Protein AF-A0A1B9SCM8-F1 (afdb_monomer)

Mean predicted aligned error: 9.65 Å

Secondary structure (DSSP, 8-state):
-BTTTEEPPEEEEE--EEEEETTTEEEEES-EEEEEE--EE-SS---THHHH-PPPPP--------SSHHHHHHHHHHHHHHHHHHHHHHHHHHHHHHHHHHHHHHHHHHHHHHHHTTSBPPPEEEEEEEEEEE-TTSS-EEEEEEEEEEEE---B-TTS-GGGS---GGGGTTS----------

Nearest PDB structures (foldseek):
  7muy-assembly1_JC  TM=7.398E-01  e=5.906E-12  Legionella pneumophila
  7muv-assembly1_BC  TM=7.414E-01  e=1.484E-11  Legionella pneumophila
  7muc-assembly1_AC  TM=7.687E-01  e=3.506E-11  Legionella pneumophila
  6x65-assembly1_BC  TM=7.921E-01  e=1.274E-10  Legionella pneumophila
  7spi-assembly1_B1  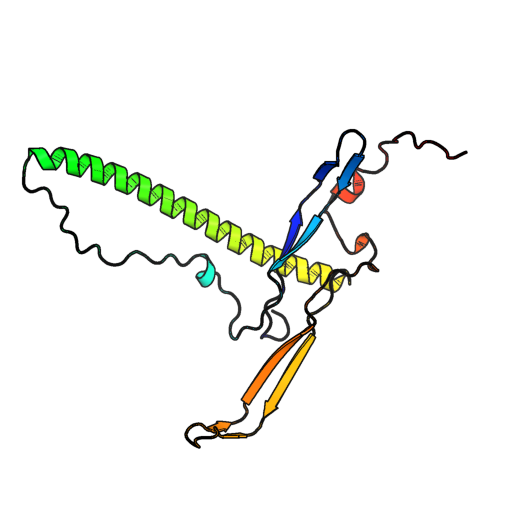TM=6.956E-01  e=4.952E+00  Salmonella enterica subsp. enterica serovar Typhi

Sequence (185 aa):
MINNHIVPPVVILTNSRVEKNGPQILELTLGRFQIITPAKVTAQAPSWRSYLFMQSDPDSGVDLRPHSKEDGSAWQSGYSEGQKVGIAEARSYFEEAERRMRRDYEGMARYHDLASRGAVSMPVASQKSKALQISKDGRVALRGSQTIKIVVSPTFNGKAGASAFPVGSADVTMRNVPVPIAKGQ

Solvent-accessible surface area (backbone atoms only — not comparable to full-atom values): 11357 Å² total; per-residue (Å²): 115,46,93,84,35,28,43,62,31,23,32,46,77,42,66,68,46,79,46,74,62,69,97,86,40,75,48,79,42,69,54,49,77,42,77,81,37,76,63,43,81,42,93,65,79,91,51,72,60,83,46,68,63,75,82,76,81,75,84,74,88,66,88,78,72,63,90,48,77,76,44,39,58,56,46,54,52,50,50,57,48,50,50,54,51,51,53,53,51,56,48,53,53,49,55,52,28,50,53,51,47,51,52,44,54,54,7,32,52,47,36,54,55,26,38,75,52,52,23,27,50,76,66,42,66,49,74,50,76,38,71,66,47,67,44,97,86,67,84,45,76,42,69,62,42,74,47,78,43,81,75,40,79,60,48,77,38,87,84,42,59,71,84,30,62,79,67,60,86,63,82,66,73,77,71,77,79,85,68,89,74,82,77,82,130

Foldseek 3Di:
DPPQFKQAFFKDKDAWDWDDDPDPDIDTDGIDIDRPGWMDTHPDDDDLCVLQPDDDDPDPPDPPDDPDPVVVVVSVVCVVVVVVVVVVVNVVSNVVSVVVVVSRVVRSVVRVLLVVQVQKPDFDKDKDWDQWDADPVRPDIDGGDMDIDGPDIMDTDPPRDCVSPDSPPSVPPPPDPDDPDPDDD

pLDDT: mean 84.99, std 13.57, range [41.69, 97.31]

Structure (mmCIF, N/CA/C/O backbone):
data_AF-A0A1B9SCM8-F1
#
_entry.id   AF-A0A1B9SCM8-F1
#
loop_
_atom_site.group_PDB
_atom_site.id
_atom_site.type_symbol
_atom_site.label_atom_id
_atom_site.label_alt_id
_atom_site.label_comp_id
_atom_site.label_asym_id
_atom_site.label_entity_id
_atom_site.label_seq_id
_atom_site.pdbx_PDB_ins_code
_atom_site.Cartn_x
_atom_site.Cartn_y
_atom_site.Cartn_z
_atom_site.occupancy
_atom_site.B_iso_or_equiv
_atom_site.auth_seq_id
_atom_site.auth_comp_id
_atom_site.auth_asym_id
_atom_site.auth_atom_id
_atom_site.pdbx_PDB_model_num
ATOM 1 N N . MET A 1 1 ? -9.404 -7.942 2.431 1.00 84.00 1 MET A N 1
ATOM 2 C CA . MET A 1 1 ? -10.449 -6.887 2.466 1.00 84.00 1 MET A CA 1
ATOM 3 C C . MET A 1 1 ? -11.117 -6.920 3.828 1.00 84.00 1 MET A C 1
ATOM 5 O O . MET A 1 1 ? -11.259 -8.000 4.381 1.00 84.00 1 MET A O 1
ATOM 9 N N . ILE A 1 2 ? -11.521 -5.768 4.357 1.00 81.88 2 ILE A N 1
ATOM 10 C CA . ILE A 1 2 ? -12.263 -5.634 5.618 1.00 81.88 2 ILE A CA 1
ATOM 11 C C . ILE A 1 2 ? -13.682 -5.176 5.260 1.00 81.88 2 ILE A C 1
ATOM 13 O O . ILE A 1 2 ? -13.846 -4.216 4.503 1.00 81.88 2 ILE A O 1
ATOM 17 N N . ASN A 1 3 ? -14.704 -5.887 5.744 1.00 81.56 3 ASN A N 1
ATOM 18 C CA . ASN A 1 3 ? -16.127 -5.604 5.487 1.00 81.56 3 ASN A CA 1
ATOM 19 C C . ASN A 1 3 ? -16.469 -5.390 3.994 1.00 81.56 3 ASN A C 1
ATOM 21 O O . ASN A 1 3 ? -17.272 -4.521 3.656 1.00 81.56 3 ASN A O 1
ATOM 25 N N . ASN A 1 4 ? -15.803 -6.127 3.095 1.00 85.50 4 ASN A N 1
ATOM 26 C CA . ASN A 1 4 ? -15.902 -6.071 1.624 1.00 85.50 4 ASN A CA 1
ATOM 27 C C . ASN A 1 4 ? -15.633 -4.716 0.936 1.00 85.50 4 ASN A C 1
ATOM 29 O O . ASN A 1 4 ? -15.524 -4.690 -0.284 1.00 85.50 4 ASN A O 1
ATOM 33 N N . HIS A 1 5 ? -15.444 -3.623 1.677 1.00 89.12 5 HIS A N 1
ATOM 34 C CA . HIS A 1 5 ? -15.339 -2.266 1.119 1.00 89.12 5 HIS A CA 1
ATOM 35 C C . HIS A 1 5 ? -14.107 -1.499 1.603 1.00 89.12 5 HIS A C 1
ATOM 37 O O . HIS A 1 5 ? -13.890 -0.361 1.196 1.00 89.12 5 HIS A O 1
ATOM 43 N N . ILE A 1 6 ? -13.297 -2.085 2.486 1.00 92.88 6 ILE A N 1
ATOM 44 C CA . ILE A 1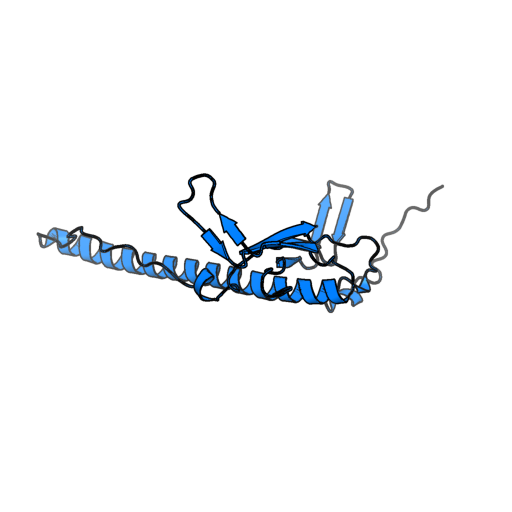 6 ? -12.097 -1.442 3.022 1.00 92.88 6 ILE A CA 1
ATOM 45 C C . ILE A 1 6 ? -10.878 -2.266 2.627 1.00 92.88 6 ILE A C 1
ATOM 47 O O . ILE A 1 6 ? -10.755 -3.448 2.966 1.00 92.88 6 ILE A O 1
ATOM 51 N N . VAL A 1 7 ? -9.958 -1.626 1.913 1.00 94.62 7 VAL A N 1
ATOM 52 C CA . VAL A 1 7 ? -8.619 -2.165 1.686 1.00 94.62 7 VAL A CA 1
ATOM 53 C C . VAL A 1 7 ? -7.834 -2.017 2.990 1.00 94.62 7 VAL A C 1
ATOM 55 O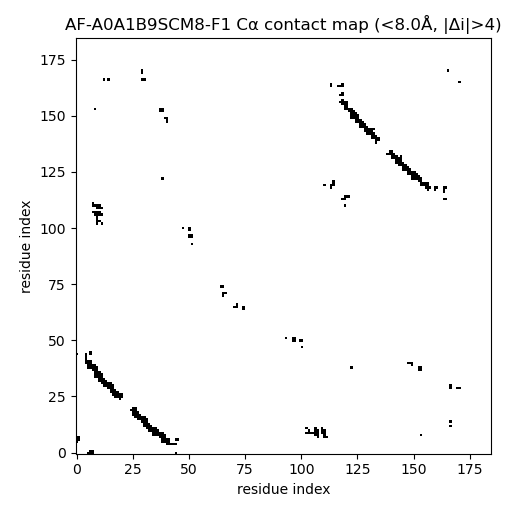 O . VAL A 1 7 ? -7.784 -0.903 3.527 1.00 94.62 7 VAL A O 1
ATOM 58 N N . PRO A 1 8 ? -7.246 -3.106 3.516 1.00 95.19 8 PRO A N 1
ATOM 59 C CA . PRO A 1 8 ? -6.387 -3.037 4.689 1.00 95.19 8 PRO A CA 1
ATOM 60 C C . PRO A 1 8 ? -5.205 -2.085 4.462 1.00 95.19 8 PRO A C 1
ATOM 62 O O . PRO A 1 8 ? -4.783 -1.890 3.320 1.00 95.19 8 PRO A O 1
ATOM 65 N N . PRO A 1 9 ? -4.648 -1.496 5.528 1.00 96.50 9 PRO A N 1
ATOM 66 C CA . PRO A 1 9 ? -3.409 -0.752 5.403 1.00 96.50 9 PRO A CA 1
ATOM 67 C C . PRO A 1 9 ? -2.256 -1.696 5.032 1.00 96.50 9 PRO A C 1
ATOM 69 O O . PRO A 1 9 ? -2.277 -2.892 5.327 1.00 96.50 9 PRO A O 1
ATOM 72 N N . VAL A 1 10 ? -1.222 -1.134 4.415 1.00 97.31 10 VAL A N 1
ATOM 73 C CA . VAL A 1 10 ? 0.003 -1.863 4.074 1.00 97.31 10 VAL A CA 1
ATOM 74 C C . VAL A 1 10 ? 1.020 -1.637 5.185 1.00 97.31 10 VAL A C 1
ATOM 76 O O . VAL A 1 10 ? 1.490 -0.511 5.376 1.00 97.31 10 VAL A O 1
ATOM 79 N N . VAL A 1 11 ? 1.369 -2.705 5.907 1.00 96.75 11 VAL A N 1
ATOM 80 C CA . VAL A 1 11 ? 2.406 -2.682 6.947 1.00 96.75 11 VAL A CA 1
ATOM 81 C C . VAL A 1 11 ? 3.680 -3.329 6.425 1.00 96.75 11 VAL A C 1
ATOM 83 O O . VAL A 1 11 ? 3.669 -4.501 6.060 1.00 96.75 11 VAL A O 1
ATOM 86 N N . ILE A 1 12 ? 4.803 -2.617 6.448 1.00 94.88 12 ILE A N 1
ATOM 87 C CA . ILE A 1 12 ? 6.121 -3.197 6.162 1.00 94.88 12 ILE A CA 1
ATOM 88 C C . ILE A 1 12 ? 6.873 -3.501 7.454 1.00 94.88 12 ILE A C 1
ATOM 90 O O . ILE A 1 12 ? 6.716 -2.796 8.449 1.00 94.88 12 ILE A O 1
ATOM 94 N N . LEU A 1 13 ? 7.703 -4.540 7.408 1.00 92.25 13 LEU A N 1
ATOM 95 C CA . LEU A 1 13 ? 8.734 -4.814 8.399 1.00 92.25 13 LEU A CA 1
ATOM 96 C C . LEU A 1 13 ? 10.083 -4.503 7.753 1.00 92.25 13 LEU A C 1
ATOM 98 O O . LEU A 1 13 ? 10.399 -5.022 6.686 1.00 92.25 13 LEU A O 1
AT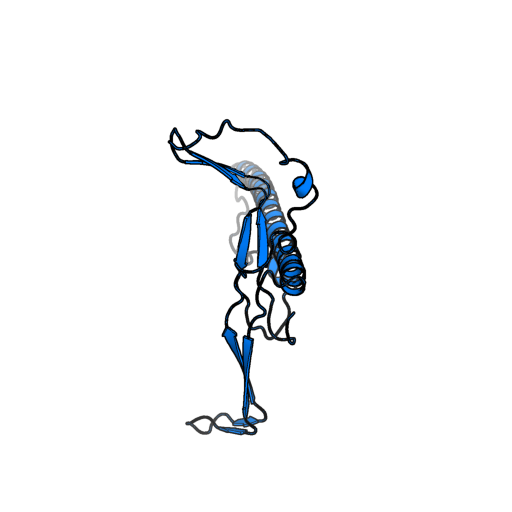OM 102 N N . THR A 1 14 ? 10.864 -3.644 8.392 1.00 88.44 14 THR A N 1
ATOM 103 C CA . THR A 1 14 ? 12.292 -3.509 8.105 1.00 88.44 14 THR A CA 1
ATOM 104 C C . THR A 1 14 ? 13.042 -4.316 9.153 1.00 88.44 14 THR A C 1
ATOM 106 O O . THR A 1 14 ? 12.815 -4.091 10.337 1.00 88.44 14 THR A O 1
ATOM 109 N N . ASN A 1 15 ? 13.893 -5.247 8.721 1.00 80.06 15 ASN A N 1
ATOM 110 C CA . ASN A 1 15 ? 14.682 -6.112 9.603 1.00 80.06 15 ASN A CA 1
ATOM 111 C C . ASN A 1 15 ? 15.694 -5.309 10.439 1.00 80.06 15 ASN A C 1
ATOM 113 O O . ASN A 1 15 ? 15.720 -4.076 10.391 1.00 80.06 15 ASN A O 1
ATOM 117 N N . SER A 1 16 ? 16.533 -6.028 11.186 1.00 74.75 16 SER A N 1
ATOM 118 C CA . SER A 1 16 ? 17.496 -5.464 12.124 1.00 74.75 16 SER A CA 1
ATOM 119 C C . SER A 1 16 ? 18.248 -4.258 11.559 1.00 74.75 16 SER A C 1
ATOM 121 O O . SER A 1 16 ? 18.852 -4.338 10.485 1.00 74.75 16 SER A O 1
ATOM 123 N N . ARG A 1 17 ? 18.226 -3.150 12.299 1.00 66.94 17 ARG A N 1
ATOM 124 C CA . ARG A 1 17 ? 18.934 -1.911 11.978 1.00 66.94 17 ARG A CA 1
ATOM 125 C C . ARG A 1 17 ? 19.848 -1.507 13.122 1.00 66.94 17 ARG A C 1
ATOM 127 O O . ARG A 1 17 ? 19.500 -1.657 14.290 1.00 66.94 17 ARG A O 1
ATOM 134 N N . VAL A 1 18 ? 20.994 -0.958 12.738 1.00 73.50 18 VAL A N 1
ATOM 135 C CA . VAL A 1 18 ? 21.945 -0.294 13.623 1.00 73.50 18 VAL A CA 1
ATOM 136 C C . VAL A 1 18 ? 22.008 1.159 13.186 1.00 73.50 18 VAL A C 1
ATOM 138 O O . VAL A 1 18 ? 22.333 1.435 12.031 1.00 73.50 18 VAL A O 1
ATOM 141 N N . GLU A 1 19 ? 21.672 2.074 14.083 1.00 73.19 19 GLU A N 1
ATOM 142 C CA . GLU A 1 19 ? 21.691 3.509 13.820 1.00 73.19 19 GLU A CA 1
ATOM 143 C C . GLU A 1 19 ? 22.621 4.197 14.818 1.00 73.19 19 GLU A C 1
ATOM 145 O O . GLU A 1 19 ? 22.521 3.998 16.028 1.00 73.19 19 GLU A O 1
ATOM 150 N N . LYS A 1 20 ? 23.592 4.959 14.307 1.00 70.44 20 LYS A N 1
ATOM 151 C CA . LYS A 1 20 ? 24.554 5.692 15.134 1.00 70.44 20 LYS A CA 1
ATOM 152 C C . LYS A 1 20 ? 24.077 7.132 15.288 1.00 70.44 20 LYS A C 1
ATOM 154 O O . LYS A 1 20 ? 24.191 7.921 14.353 1.00 70.44 20 LYS A O 1
ATOM 159 N N . ASN A 1 21 ? 23.610 7.473 16.483 1.00 73.12 21 ASN A N 1
ATOM 160 C CA . ASN A 1 21 ? 23.118 8.802 16.827 1.00 73.12 21 ASN A CA 1
ATOM 161 C C . ASN A 1 21 ? 24.220 9.593 17.545 1.00 73.12 21 ASN A C 1
ATOM 163 O O . ASN A 1 21 ? 24.311 9.665 18.768 1.00 73.12 21 ASN A O 1
ATOM 167 N N . GLY A 1 22 ? 25.116 10.179 16.749 1.00 76.75 22 GLY A N 1
ATOM 168 C CA . GLY A 1 22 ? 26.276 10.907 17.260 1.00 76.75 22 GLY A CA 1
ATOM 169 C C . GLY A 1 22 ? 27.394 9.988 17.782 1.00 76.75 22 GLY A C 1
ATOM 170 O O . GLY A 1 22 ? 27.432 8.795 17.476 1.00 76.75 22 GLY A O 1
ATOM 171 N N . PRO A 1 23 ? 28.374 10.527 18.526 1.00 75.88 23 PRO A N 1
ATOM 172 C CA . PRO A 1 23 ? 29.548 9.760 18.942 1.00 75.88 23 PRO A CA 1
ATOM 173 C C . PRO A 1 23 ? 29.278 8.769 20.085 1.00 75.88 23 PRO A C 1
ATOM 175 O O . PRO A 1 23 ? 30.081 7.861 20.273 1.00 75.88 23 PRO A O 1
ATOM 178 N N . GLN A 1 24 ? 28.182 8.934 20.834 1.00 81.31 24 GLN A N 1
ATOM 179 C CA . GLN A 1 24 ? 27.944 8.239 22.109 1.00 81.31 24 GLN A CA 1
ATOM 180 C C . GLN A 1 24 ? 26.701 7.335 22.125 1.00 81.31 24 GLN A C 1
ATOM 182 O O . GLN A 1 24 ? 26.534 6.583 23.080 1.00 81.31 24 GLN A O 1
ATOM 187 N N . ILE A 1 25 ? 25.836 7.382 21.103 1.00 72.44 25 ILE A N 1
ATOM 188 C CA . ILE A 1 25 ? 24.575 6.626 21.088 1.00 72.44 25 ILE A CA 1
ATOM 189 C C . ILE A 1 25 ? 24.549 5.689 19.881 1.00 72.44 25 ILE A C 1
ATOM 191 O O . ILE A 1 25 ? 24.762 6.103 18.739 1.00 72.44 25 ILE A O 1
ATOM 195 N N . LEU A 1 26 ? 24.275 4.413 20.151 1.00 78.25 26 LEU A N 1
ATOM 196 C CA . LEU A 1 26 ? 24.059 3.377 19.151 1.00 78.25 26 LEU A CA 1
ATOM 197 C C . LEU A 1 26 ? 22.702 2.723 19.416 1.00 78.25 26 LEU A C 1
ATOM 199 O O . LEU A 1 26 ? 22.502 2.105 20.460 1.00 78.25 26 LEU A O 1
ATOM 203 N N . GLU A 1 27 ? 21.776 2.857 18.475 1.00 77.88 27 GLU A N 1
ATOM 204 C CA . GLU A 1 27 ? 20.443 2.271 18.549 1.00 77.88 27 GLU A CA 1
ATOM 205 C C . GLU A 1 27 ? 20.396 0.977 17.740 1.00 77.88 27 GLU A C 1
ATOM 207 O O . GLU A 1 27 ? 20.645 0.951 16.533 1.00 77.88 27 GLU A O 1
ATOM 212 N N . LEU A 1 28 ? 20.075 -0.118 18.428 1.00 78.81 28 LEU A N 1
ATOM 213 C CA . LEU A 1 28 ? 19.945 -1.451 17.852 1.00 78.81 28 LEU A CA 1
ATOM 214 C C . LEU A 1 28 ? 18.467 -1.831 17.855 1.00 78.81 28 LEU A C 1
ATOM 216 O O . LEU A 1 28 ? 17.878 -2.068 18.906 1.00 78.81 28 LEU A O 1
ATOM 220 N N . THR A 1 29 ? 17.861 -1.892 16.675 1.00 78.19 29 THR A N 1
ATOM 221 C CA . THR A 1 29 ? 16.453 -2.270 16.511 1.00 78.19 29 THR A CA 1
ATOM 222 C C . THR A 1 29 ? 16.377 -3.629 15.837 1.00 78.19 29 THR A C 1
ATOM 224 O O . THR A 1 29 ? 16.971 -3.806 14.779 1.00 78.19 29 THR A O 1
ATOM 227 N N . LEU A 1 30 ? 15.629 -4.582 16.401 1.00 81.56 30 LEU A N 1
ATOM 228 C CA . LEU A 1 30 ? 15.441 -5.912 15.796 1.00 81.56 30 LEU A CA 1
ATOM 229 C C . LEU A 1 30 ? 14.496 -5.888 14.591 1.00 81.56 30 LEU A C 1
ATOM 231 O O . LEU A 1 30 ? 14.689 -6.631 13.632 1.00 81.56 30 LEU A O 1
ATOM 235 N N . GLY A 1 31 ? 13.506 -4.999 14.614 1.00 85.19 31 GLY A N 1
ATOM 236 C CA . GLY A 1 31 ? 12.611 -4.782 13.491 1.00 85.19 31 GLY A CA 1
ATOM 237 C C . GLY A 1 31 ? 11.801 -3.501 13.637 1.00 85.19 31 GLY A C 1
ATOM 238 O O . GLY A 1 31 ? 11.367 -3.146 14.731 1.00 85.19 31 GLY A O 1
ATOM 239 N N . ARG A 1 32 ? 11.596 -2.798 12.521 1.00 90.00 32 ARG A N 1
ATOM 240 C CA . ARG A 1 32 ? 10.774 -1.588 12.443 1.00 90.00 32 ARG A CA 1
ATOM 241 C C . ARG A 1 32 ? 9.520 -1.869 11.631 1.00 90.00 32 ARG A C 1
ATOM 243 O O . ARG A 1 32 ? 9.598 -2.067 10.417 1.00 90.00 32 ARG A O 1
ATOM 250 N N . PHE 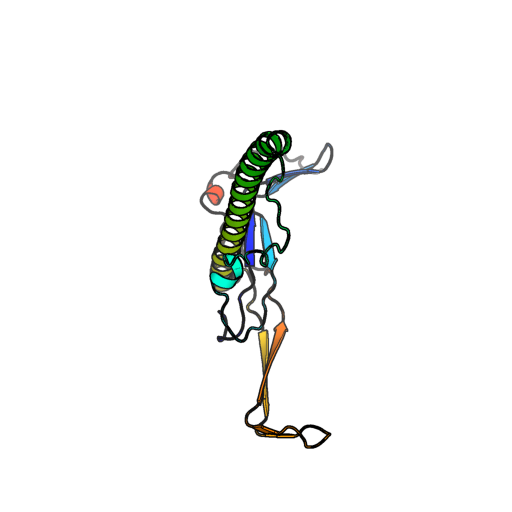A 1 33 ? 8.372 -1.843 12.299 1.00 93.69 33 PHE A N 1
ATOM 251 C CA . PHE A 1 33 ? 7.070 -1.909 11.648 1.00 93.69 33 PHE A CA 1
ATOM 252 C C . PHE A 1 33 ? 6.613 -0.512 11.239 1.00 93.69 33 PHE A C 1
ATOM 254 O O . PHE A 1 33 ? 6.729 0.440 12.008 1.00 93.69 33 PHE A O 1
ATOM 261 N N . GLN A 1 34 ? 6.078 -0.383 10.029 1.00 95.69 34 GLN A N 1
ATOM 262 C CA . GLN A 1 34 ? 5.578 0.893 9.529 1.00 95.69 34 GLN A CA 1
ATOM 263 C C . GLN A 1 34 ? 4.333 0.688 8.672 1.00 95.69 34 GLN A C 1
ATOM 265 O O . GLN A 1 34 ? 4.344 -0.116 7.742 1.00 95.69 34 GLN A O 1
ATOM 270 N N . ILE A 1 35 ? 3.278 1.458 8.948 1.00 96.62 35 ILE A N 1
ATOM 271 C CA . ILE A 1 35 ? 2.138 1.601 8.038 1.00 96.62 35 ILE A CA 1
ATOM 272 C C . ILE A 1 35 ? 2.551 2.594 6.947 1.00 96.62 35 ILE A C 1
ATOM 274 O O . ILE A 1 35 ? 2.667 3.788 7.212 1.00 96.62 35 ILE A O 1
ATOM 278 N N . ILE A 1 36 ? 2.802 2.106 5.732 1.00 96.50 36 ILE A N 1
ATOM 279 C CA . ILE A 1 36 ? 3.212 2.950 4.591 1.00 96.50 36 ILE A CA 1
ATOM 280 C C . ILE A 1 36 ? 2.036 3.376 3.717 1.00 96.50 36 ILE A C 1
ATOM 282 O O . ILE A 1 36 ? 2.141 4.311 2.928 1.00 96.50 36 ILE A O 1
ATOM 286 N N . THR A 1 37 ? 0.909 2.681 3.827 1.00 95.00 37 THR A N 1
ATOM 287 C CA . THR A 1 37 ? -0.322 3.037 3.126 1.00 95.00 37 THR A CA 1
ATOM 288 C C . THR A 1 37 ? -1.482 2.861 4.094 1.00 95.00 37 THR A C 1
ATOM 290 O O . THR A 1 37 ? -1.651 1.757 4.620 1.00 95.00 37 THR A O 1
ATOM 293 N N . PRO A 1 38 ? -2.261 3.919 4.373 1.00 94.88 38 PRO A N 1
ATOM 294 C CA . PRO A 1 38 ? -3.398 3.829 5.278 1.00 94.88 38 PRO A CA 1
ATOM 295 C C . PRO A 1 38 ? -4.536 3.004 4.663 1.00 94.88 38 PRO A C 1
ATOM 297 O O . PRO A 1 38 ? -4.598 2.794 3.450 1.00 94.88 38 PRO A O 1
ATOM 300 N N . ALA A 1 39 ? -5.465 2.560 5.511 1.00 94.69 39 ALA A N 1
ATOM 301 C CA . ALA A 1 39 ? -6.680 1.891 5.060 1.00 94.69 39 ALA A CA 1
ATOM 302 C C . ALA A 1 39 ? -7.517 2.834 4.180 1.00 94.69 39 ALA A C 1
ATOM 304 O O . ALA A 1 39 ? -7.657 4.019 4.491 1.00 94.69 39 ALA A O 1
ATOM 305 N N . LYS A 1 40 ? -8.108 2.305 3.104 1.00 93.62 40 LYS A N 1
ATOM 306 C CA . LYS A 1 40 ? -8.922 3.090 2.160 1.00 93.62 40 LYS A CA 1
ATOM 307 C C . LYS A 1 40 ? -10.234 2.394 1.829 1.00 93.62 40 LYS A C 1
ATOM 309 O O . LYS A 1 40 ? -10.277 1.172 1.701 1.00 93.62 40 LYS A O 1
ATOM 314 N N . VAL A 1 41 ? -11.298 3.178 1.670 1.00 93.00 41 VAL A N 1
ATOM 315 C CA . VAL A 1 41 ? -12.588 2.677 1.175 1.00 93.00 41 VAL A CA 1
ATOM 316 C C . VAL A 1 41 ? -12.491 2.501 -0.338 1.00 93.00 41 VAL A C 1
ATOM 318 O O . VAL A 1 41 ? -11.964 3.369 -1.029 1.00 93.00 41 VAL A O 1
ATOM 321 N N . THR A 1 42 ? -12.984 1.380 -0.850 1.00 91.12 42 THR A N 1
ATOM 322 C CA . THR A 1 42 ? -13.015 1.076 -2.282 1.00 91.12 42 THR A CA 1
ATOM 323 C C . THR A 1 42 ? -14.307 0.357 -2.652 1.00 91.12 42 THR A C 1
ATOM 325 O O . THR A 1 42 ? -14.869 -0.382 -1.845 1.00 91.12 42 THR A O 1
ATOM 328 N N . ALA A 1 43 ? -14.756 0.555 -3.891 1.00 88.12 43 ALA A N 1
ATOM 329 C CA . ALA A 1 43 ? -15.854 -0.214 -4.471 1.00 88.12 43 ALA A CA 1
ATOM 330 C C . ALA A 1 43 ? -15.395 -1.595 -4.970 1.00 88.12 43 ALA A C 1
ATOM 332 O O . ALA A 1 43 ? -16.183 -2.533 -5.008 1.00 88.12 43 ALA A O 1
ATOM 333 N N . GLN A 1 44 ? -14.122 -1.724 -5.355 1.00 88.44 44 GLN A N 1
ATOM 334 C CA . GLN A 1 44 ? -13.547 -2.957 -5.892 1.00 88.44 44 GLN A CA 1
ATOM 335 C C . GLN A 1 44 ? -12.236 -3.285 -5.184 1.00 88.44 44 GLN A C 1
ATOM 337 O O . GLN A 1 44 ? -11.451 -2.390 -4.858 1.00 88.44 44 GLN A O 1
ATOM 342 N N . ALA A 1 45 ? -11.987 -4.571 -4.944 1.00 87.25 45 ALA A N 1
ATOM 343 C CA . ALA A 1 45 ? -10.717 -5.006 -4.381 1.00 87.25 45 ALA A CA 1
ATOM 344 C C . ALA A 1 45 ? -9.550 -4.630 -5.319 1.00 87.25 45 ALA A C 1
ATOM 346 O O . ALA A 1 45 ? -9.725 -4.649 -6.541 1.00 87.25 45 ALA A O 1
ATOM 347 N N . PRO A 1 46 ? -8.360 -4.306 -4.776 1.00 88.00 46 PRO A N 1
ATOM 348 C CA . PRO A 1 46 ? -7.166 -4.126 -5.591 1.00 88.00 46 PRO A CA 1
ATOM 349 C C . PRO A 1 46 ? -6.928 -5.359 -6.467 1.00 88.00 46 PRO A C 1
ATOM 351 O O . PRO A 1 46 ? -7.042 -6.492 -6.000 1.00 88.00 46 PRO A O 1
ATOM 354 N N . SER A 1 47 ? -6.597 -5.128 -7.732 1.00 90.00 47 SER A N 1
ATOM 355 C CA . SER A 1 47 ? -6.329 -6.177 -8.714 1.00 90.00 47 SER A CA 1
ATOM 356 C C . SER A 1 47 ? -4.879 -6.085 -9.157 1.00 90.00 47 SER A C 1
ATOM 358 O O . SER A 1 47 ? -4.335 -4.989 -9.246 1.00 90.00 47 SER A O 1
ATOM 360 N N . TRP A 1 48 ? -4.255 -7.209 -9.508 1.00 91.06 48 TRP A N 1
ATOM 361 C CA . TRP A 1 48 ? -2.909 -7.207 -10.095 1.00 91.06 48 TRP A CA 1
ATOM 362 C C . TRP A 1 48 ? -2.814 -6.271 -11.312 1.00 91.06 48 TRP A C 1
ATOM 364 O O . TRP A 1 48 ? -1.780 -5.650 -11.543 1.00 91.06 48 TRP A O 1
ATOM 374 N N . ARG A 1 49 ? -3.924 -6.083 -12.043 1.00 90.50 49 ARG A N 1
ATOM 375 C CA . ARG A 1 49 ? -4.007 -5.161 -13.183 1.00 90.50 49 ARG A CA 1
ATOM 376 C C . ARG A 1 49 ? -3.730 -3.710 -12.800 1.00 90.50 49 ARG A C 1
ATOM 378 O O . ARG A 1 49 ? -3.119 -3.009 -13.587 1.00 90.50 49 ARG A O 1
ATOM 385 N N . SER A 1 50 ? -4.107 -3.254 -11.604 1.00 88.69 50 SER A N 1
ATOM 386 C CA . SER A 1 50 ? -3.810 -1.871 -11.195 1.00 88.69 50 SER A CA 1
ATOM 387 C C . SER A 1 50 ? -2.325 -1.625 -10.926 1.00 88.69 50 SER A C 1
ATOM 389 O O . SER A 1 50 ? -1.929 -0.478 -10.756 1.00 88.69 50 SER A O 1
ATOM 391 N N . TYR A 1 51 ? -1.524 -2.689 -10.836 1.00 92.25 51 TYR A N 1
ATOM 392 C CA . TYR A 1 51 ? -0.080 -2.604 -10.652 1.00 92.25 51 TYR A CA 1
ATOM 393 C C . TYR A 1 51 ? 0.665 -2.856 -11.959 1.00 92.25 51 TYR A C 1
ATOM 395 O O . TYR A 1 51 ? 1.552 -2.089 -12.302 1.00 92.25 51 TYR A O 1
ATOM 403 N N . LEU A 1 52 ? 0.308 -3.925 -12.674 1.00 92.31 52 LEU A N 1
ATOM 404 C CA . LEU A 1 52 ? 1.100 -4.444 -13.793 1.00 92.31 52 LEU A CA 1
ATOM 405 C C . LEU A 1 52 ? 0.637 -3.950 -15.168 1.00 92.31 52 LEU A C 1
ATOM 407 O O . LEU A 1 52 ? 1.273 -4.268 -16.169 1.00 92.31 52 LEU A O 1
ATOM 411 N N . PHE A 1 53 ? -0.484 -3.229 -15.251 1.00 87.94 53 PHE A N 1
ATOM 412 C CA . PHE A 1 53 ? -0.960 -2.714 -16.529 1.00 87.94 53 PHE A CA 1
ATOM 413 C C . PHE A 1 53 ? -0.090 -1.542 -16.984 1.00 87.94 53 PHE A C 1
ATOM 415 O O . PHE A 1 53 ? -0.151 -0.454 -16.414 1.00 87.94 53 PHE A O 1
ATOM 422 N N . MET A 1 54 ? 0.702 -1.778 -18.025 1.00 79.81 54 MET A N 1
ATOM 423 C CA . MET A 1 54 ? 1.451 -0.744 -18.728 1.00 79.81 54 MET A CA 1
ATOM 424 C C . MET A 1 54 ? 0.588 -0.189 -19.852 1.00 79.81 54 MET A C 1
ATOM 426 O O . MET A 1 54 ? 0.092 -0.948 -20.685 1.00 79.81 54 MET A O 1
ATOM 430 N N . GLN A 1 55 ? 0.410 1.127 -19.883 1.00 73.69 55 GLN A N 1
ATOM 431 C CA . GLN A 1 55 ? -0.080 1.775 -21.091 1.00 73.69 55 GLN A CA 1
ATOM 432 C C . GLN A 1 55 ? 1.060 1.789 -22.107 1.00 73.69 55 GLN A C 1
ATOM 434 O O . GLN A 1 55 ? 2.164 2.221 -21.786 1.00 73.69 55 GLN A O 1
ATOM 439 N N . SER A 1 56 ? 0.803 1.286 -23.311 1.00 70.06 56 SER A N 1
ATOM 440 C CA . SER A 1 56 ? 1.650 1.594 -24.459 1.00 70.06 56 SER A CA 1
ATOM 441 C C . SER A 1 56 ? 1.392 3.041 -24.863 1.00 70.06 56 SER A C 1
ATOM 443 O O . SER A 1 56 ? 0.230 3.460 -24.890 1.00 70.06 56 SER A O 1
ATOM 445 N N . ASP A 1 57 ? 2.447 3.787 -25.182 1.00 66.94 57 ASP A N 1
ATOM 446 C CA . ASP A 1 57 ? 2.298 5.138 -25.719 1.00 66.94 57 ASP A CA 1
ATOM 447 C C . ASP A 1 57 ? 1.431 5.140 -26.994 1.00 66.94 57 ASP A C 1
ATOM 449 O O . ASP A 1 57 ? 1.393 4.138 -27.721 1.00 66.94 57 ASP A O 1
ATOM 453 N N . PRO A 1 58 ? 0.690 6.234 -27.256 1.00 59.38 58 PRO A N 1
ATOM 454 C CA . PRO A 1 58 ? -0.109 6.369 -28.469 1.00 59.38 58 PRO A CA 1
ATOM 455 C C . PRO A 1 58 ? 0.778 6.340 -29.720 1.00 59.38 58 PRO A C 1
ATOM 457 O O . PRO A 1 58 ? 1.947 6.720 -29.657 1.00 59.38 58 PRO A O 1
ATOM 460 N N . ASP A 1 59 ? 0.192 5.918 -30.850 1.00 63.44 59 ASP A N 1
ATOM 461 C CA . ASP A 1 59 ? 0.844 5.849 -32.165 1.00 63.44 59 ASP A CA 1
ATOM 462 C C . ASP A 1 59 ? 1.688 7.106 -32.408 1.00 63.44 59 ASP A C 1
ATOM 464 O O . ASP A 1 59 ? 1.165 8.223 -32.511 1.00 63.44 59 ASP A O 1
ATOM 468 N N . SER A 1 60 ? 3.008 6.936 -32.469 1.00 58.66 60 SER A N 1
ATOM 469 C CA . SER A 1 60 ? 3.918 8.021 -32.793 1.00 58.66 60 SER A CA 1
ATOM 470 C C . SER A 1 60 ? 3.693 8.393 -34.257 1.00 58.66 60 SER A C 1
ATOM 472 O O . SER A 1 60 ? 4.243 7.788 -35.170 1.00 58.66 60 SER A O 1
ATOM 474 N N . GLY A 1 61 ? 2.867 9.413 -34.499 1.00 57.19 61 GLY A N 1
ATOM 475 C CA . GLY A 1 61 ? 2.572 9.957 -35.832 1.00 57.19 61 GLY A CA 1
ATOM 476 C C . GLY A 1 61 ? 3.764 10.631 -36.528 1.00 57.19 61 GLY A C 1
ATOM 477 O O . GLY A 1 61 ? 3.566 11.485 -37.388 1.00 57.19 61 GLY A O 1
ATOM 478 N N . VAL A 1 62 ? 4.996 10.301 -36.135 1.00 63.69 62 VAL A N 1
ATOM 479 C CA . VAL A 1 62 ? 6.229 10.845 -36.696 1.00 63.69 62 VAL A CA 1
ATOM 480 C C . VAL A 1 62 ? 6.790 9.814 -37.669 1.00 63.69 62 VAL A C 1
ATOM 482 O O . VAL A 1 62 ? 7.272 8.759 -37.259 1.00 63.69 62 VAL A O 1
ATOM 485 N N . ASP A 1 63 ? 6.730 10.120 -38.966 1.00 71.69 63 ASP A N 1
ATOM 486 C CA . ASP A 1 63 ? 7.427 9.329 -39.978 1.00 71.69 63 ASP A CA 1
ATOM 487 C C . ASP A 1 63 ? 8.933 9.561 -39.826 1.00 71.69 63 ASP A C 1
ATOM 489 O O . ASP A 1 63 ? 9.476 10.578 -40.247 1.00 71.69 63 ASP A O 1
ATOM 493 N N . LEU A 1 64 ? 9.600 8.633 -39.142 1.00 72.25 64 LEU A N 1
ATOM 494 C CA . LEU A 1 64 ? 11.045 8.662 -38.940 1.00 72.25 64 LEU A CA 1
ATOM 495 C C . LEU A 1 64 ? 11.795 7.958 -40.074 1.00 72.25 64 LEU A C 1
ATOM 497 O O . LEU A 1 64 ? 12.973 7.660 -39.907 1.00 72.25 64 LEU A O 1
ATOM 501 N N . ARG A 1 65 ? 11.152 7.620 -41.199 1.00 78.38 65 ARG A N 1
ATOM 502 C CA . ARG A 1 65 ? 11.829 6.884 -42.270 1.00 78.38 65 ARG A CA 1
ATOM 503 C C . ARG A 1 65 ? 12.971 7.705 -42.884 1.00 78.38 65 ARG A C 1
ATOM 505 O O . ARG A 1 65 ? 12.773 8.868 -43.224 1.00 78.38 65 ARG A O 1
ATOM 512 N N . PRO A 1 66 ? 14.157 7.105 -43.085 1.00 81.50 66 PRO A N 1
ATOM 513 C CA . PRO A 1 66 ? 15.256 7.786 -43.756 1.00 81.50 66 PRO A CA 1
ATOM 514 C C . PRO A 1 66 ? 14.898 8.078 -45.222 1.00 81.50 66 PRO A C 1
ATOM 516 O O . PRO A 1 66 ? 14.378 7.211 -45.927 1.00 81.50 66 PRO A O 1
ATOM 519 N N . HIS A 1 67 ? 15.200 9.294 -45.685 1.00 82.62 67 HIS A N 1
ATOM 520 C CA . HIS A 1 67 ? 14.934 9.740 -47.060 1.00 82.62 67 HIS A CA 1
ATOM 521 C C . HIS A 1 67 ? 16.164 9.642 -47.981 1.00 82.62 67 HIS A C 1
ATOM 523 O O . HIS A 1 67 ? 16.019 9.707 -49.202 1.00 82.62 67 HIS A O 1
ATOM 529 N N . SER A 1 68 ? 17.360 9.448 -47.416 1.00 82.00 68 SER A N 1
ATOM 530 C CA . SER A 1 68 ? 18.623 9.265 -48.142 1.00 82.00 68 SER A CA 1
ATOM 531 C C . SER A 1 68 ? 19.393 8.028 -47.655 1.00 82.00 68 SER A C 1
ATOM 533 O O . SER A 1 68 ? 19.086 7.450 -46.608 1.00 82.00 68 SER A O 1
ATOM 535 N N . LYS A 1 69 ? 20.403 7.591 -48.423 1.00 76.38 69 LYS A N 1
ATOM 536 C CA . LYS A 1 69 ? 21.261 6.458 -48.028 1.00 76.38 69 LYS A CA 1
ATOM 537 C C . LYS A 1 69 ? 22.151 6.822 -46.842 1.00 76.38 69 LYS A C 1
ATOM 539 O O . LYS A 1 69 ? 22.398 5.975 -45.987 1.00 76.38 69 LYS A O 1
ATOM 544 N N . GLU A 1 70 ? 22.600 8.070 -46.797 1.00 76.06 70 GLU A N 1
ATOM 545 C CA . GLU A 1 70 ? 23.403 8.649 -45.727 1.00 76.06 70 GLU A CA 1
ATOM 546 C C . GLU A 1 70 ? 22.618 8.659 -44.402 1.00 76.06 70 GLU A C 1
ATOM 548 O O . GLU A 1 70 ? 23.141 8.225 -43.374 1.00 76.06 70 GLU A O 1
ATOM 553 N N . ASP A 1 71 ? 21.330 9.023 -44.443 1.00 81.12 71 ASP A N 1
ATOM 554 C CA . ASP A 1 71 ? 20.439 8.996 -43.271 1.00 81.12 71 ASP A CA 1
ATOM 555 C C . ASP A 1 71 ? 20.127 7.567 -42.805 1.00 81.12 71 ASP A C 1
ATOM 557 O O . ASP A 1 71 ? 19.914 7.327 -41.616 1.00 81.12 71 ASP A O 1
ATOM 561 N N . GLY A 1 72 ? 20.126 6.595 -43.724 1.00 85.31 72 GLY A N 1
ATOM 562 C CA . GLY A 1 72 ? 19.783 5.203 -43.432 1.00 85.31 72 GLY A CA 1
ATOM 563 C C . GLY A 1 72 ? 20.689 4.552 -42.384 1.00 85.31 72 GLY A C 1
ATOM 564 O O . GLY A 1 72 ? 20.202 3.841 -41.504 1.00 85.31 72 GLY A O 1
ATOM 565 N N . SER A 1 73 ? 21.998 4.827 -42.425 1.00 85.56 73 SER A N 1
ATOM 566 C CA . SER A 1 73 ? 22.940 4.273 -41.442 1.00 85.56 73 SER A CA 1
ATOM 567 C C . SER A 1 73 ? 22.741 4.879 -40.051 1.00 85.56 73 SER A C 1
ATOM 569 O O . SER A 1 73 ? 22.772 4.156 -39.052 1.00 85.56 73 SER A O 1
ATOM 571 N N . ALA A 1 74 ? 22.533 6.196 -39.975 1.00 85.62 74 ALA A N 1
ATOM 572 C CA . ALA A 1 74 ? 22.284 6.888 -38.714 1.00 85.62 74 ALA A CA 1
ATOM 573 C C . ALA A 1 74 ? 20.943 6.452 -38.105 1.00 85.62 74 ALA A C 1
ATOM 575 O O . ALA A 1 74 ? 20.872 6.161 -36.910 1.00 85.62 74 ALA A O 1
ATOM 576 N N . TRP A 1 75 ? 19.911 6.313 -38.943 1.00 87.31 75 TRP A N 1
ATOM 577 C CA . TRP A 1 75 ? 18.602 5.816 -38.541 1.00 87.31 75 TRP A CA 1
ATOM 578 C C . TRP A 1 75 ? 18.671 4.396 -37.983 1.00 87.31 75 TRP A C 1
ATOM 580 O O . TRP A 1 75 ? 18.178 4.151 -36.886 1.00 87.31 75 TRP A O 1
ATOM 590 N N . GLN A 1 76 ? 19.329 3.466 -38.683 1.00 87.94 76 GLN A N 1
ATOM 591 C CA . GLN A 1 76 ? 19.428 2.075 -38.233 1.00 87.94 76 GLN A CA 1
ATOM 592 C C . GLN A 1 76 ? 20.164 1.965 -36.891 1.00 87.94 76 GLN A C 1
ATOM 594 O O . GLN A 1 76 ? 19.751 1.201 -36.015 1.00 87.94 76 GLN A O 1
ATOM 599 N N . SER A 1 77 ? 21.235 2.747 -36.716 1.00 89.31 77 SER A N 1
ATOM 600 C CA . SER A 1 77 ? 21.973 2.807 -35.453 1.00 89.31 77 SER A CA 1
ATOM 601 C C . SER A 1 77 ? 21.108 3.379 -34.328 1.00 89.31 77 SER A C 1
ATOM 603 O O . SER A 1 77 ? 21.028 2.781 -33.256 1.00 89.31 77 SER A O 1
ATOM 605 N N . GLY A 1 78 ? 20.433 4.506 -34.570 1.00 89.88 78 GLY A N 1
ATOM 606 C CA . GLY A 1 78 ? 19.559 5.149 -33.588 1.00 89.88 78 GLY A CA 1
ATOM 607 C C . GLY A 1 78 ? 18.355 4.285 -33.212 1.00 89.88 78 GLY A C 1
ATOM 608 O O . GLY A 1 78 ? 18.036 4.165 -32.034 1.00 89.88 78 GLY A O 1
ATOM 609 N N . TYR A 1 79 ? 17.736 3.615 -34.186 1.00 88.62 79 TYR A N 1
ATOM 610 C CA . TYR A 1 79 ? 16.631 2.686 -33.960 1.00 88.62 79 TYR A CA 1
ATOM 611 C C . TYR A 1 79 ? 17.071 1.481 -33.125 1.00 88.62 79 TYR A C 1
ATOM 613 O O . TYR A 1 79 ? 16.417 1.142 -32.139 1.00 88.62 79 TYR A O 1
ATOM 621 N N . SER A 1 80 ? 18.204 0.857 -33.472 1.00 91.50 80 SER A N 1
ATOM 622 C CA . SER A 1 80 ? 18.734 -0.268 -32.697 1.00 91.50 80 SER A CA 1
ATOM 623 C C . SER A 1 80 ? 19.066 0.126 -31.260 1.00 91.50 80 SER A C 1
ATOM 625 O O . SER A 1 80 ? 18.899 -0.704 -30.367 1.00 91.50 80 SER A O 1
ATOM 627 N N . GLU A 1 81 ? 19.577 1.334 -31.033 1.00 93.50 81 GLU A N 1
ATOM 628 C CA . GLU A 1 81 ? 19.911 1.797 -29.688 1.00 93.50 81 GLU A CA 1
ATOM 629 C C . GLU A 1 81 ? 18.650 2.167 -28.903 1.00 93.50 81 GLU A C 1
ATOM 631 O O . GLU A 1 81 ? 18.446 1.677 -27.793 1.00 93.50 81 GLU A O 1
ATOM 636 N N . GLY A 1 82 ? 17.740 2.927 -29.517 1.00 90.69 82 GLY A N 1
ATOM 637 C CA . GLY A 1 82 ? 16.454 3.289 -28.925 1.00 90.69 82 GLY A CA 1
ATOM 638 C C . GLY A 1 82 ? 15.620 2.067 -28.541 1.00 90.69 82 GLY A C 1
ATOM 639 O O . GLY A 1 82 ? 15.035 2.038 -27.462 1.00 90.69 82 GLY A O 1
ATOM 640 N N . GLN A 1 83 ? 15.632 1.010 -29.360 1.00 90.06 83 GLN A N 1
ATOM 641 C CA . GLN A 1 83 ? 14.963 -0.248 -29.030 1.00 90.06 83 GLN A CA 1
ATOM 642 C C . GLN A 1 83 ? 15.566 -0.916 -27.785 1.00 90.06 83 GLN A C 1
ATOM 644 O O . GLN A 1 83 ? 14.820 -1.372 -26.918 1.00 90.06 83 GLN A O 1
ATOM 649 N N . LYS A 1 84 ? 16.900 -0.973 -27.665 1.00 96.25 84 LYS A N 1
ATOM 650 C CA . LYS A 1 84 ? 17.562 -1.551 -26.482 1.00 96.25 84 LYS A CA 1
ATOM 651 C C . LYS A 1 84 ? 17.230 -0.763 -25.219 1.00 96.25 84 LYS A C 1
ATOM 653 O O . LYS A 1 84 ? 16.895 -1.371 -24.203 1.00 96.25 84 LYS A O 1
ATOM 658 N N . VAL A 1 85 ? 17.290 0.567 -25.299 1.00 94.69 85 VAL A N 1
ATOM 659 C CA . VAL A 1 85 ? 16.949 1.463 -24.187 1.00 94.69 85 VAL A CA 1
ATOM 660 C C . VAL A 1 85 ? 15.485 1.285 -23.785 1.00 94.69 85 VAL A C 1
ATOM 662 O O . VAL A 1 85 ? 15.212 1.041 -22.613 1.00 94.69 85 VAL A O 1
ATOM 665 N N . GLY A 1 86 ? 14.557 1.287 -24.746 1.00 90.69 86 GLY A N 1
ATOM 666 C CA . GLY A 1 86 ? 13.130 1.103 -24.477 1.00 90.69 86 GLY A CA 1
ATOM 667 C C . GLY A 1 86 ? 12.806 -0.248 -23.830 1.00 90.69 86 GLY A C 1
ATOM 668 O O . GLY A 1 86 ? 12.019 -0.311 -22.888 1.00 90.69 86 GLY A O 1
ATOM 669 N N . ILE A 1 87 ? 13.455 -1.337 -24.265 1.00 92.94 87 ILE A N 1
ATOM 670 C CA . ILE A 1 87 ? 13.308 -2.658 -23.627 1.00 92.94 87 ILE A CA 1
ATOM 671 C C . ILE A 1 87 ? 13.826 -2.632 -22.182 1.00 92.94 87 ILE A C 1
ATOM 673 O O . ILE A 1 87 ? 13.181 -3.188 -21.288 1.00 92.94 87 ILE A O 1
ATOM 677 N N . ALA A 1 88 ? 14.982 -2.009 -21.940 1.00 95.44 88 ALA A N 1
ATOM 678 C CA . ALA A 1 88 ? 15.556 -1.906 -20.602 1.00 95.44 88 ALA A CA 1
ATOM 679 C C . ALA A 1 88 ? 14.659 -1.086 -19.659 1.00 95.44 88 ALA A C 1
ATOM 681 O O . ALA A 1 88 ? 14.416 -1.501 -18.524 1.00 95.44 88 ALA A O 1
ATOM 682 N N . GLU A 1 89 ? 14.116 0.030 -20.142 1.00 91.94 89 GLU A N 1
ATOM 683 C CA . GLU A 1 89 ? 13.205 0.888 -19.386 1.00 91.94 89 GLU A CA 1
ATOM 684 C C . GLU A 1 89 ? 11.886 0.175 -19.065 1.00 91.94 89 GLU A C 1
ATOM 686 O O . GLU A 1 89 ? 11.489 0.112 -17.898 1.00 91.94 89 GLU A O 1
ATOM 691 N N . ALA A 1 90 ? 11.259 -0.463 -20.060 1.00 91.38 90 ALA A N 1
ATOM 692 C CA . ALA A 1 90 ? 10.036 -1.240 -19.864 1.00 91.38 90 ALA A CA 1
ATOM 693 C C . ALA A 1 90 ? 10.231 -2.364 -18.832 1.00 91.38 90 ALA A C 1
ATOM 695 O O . ALA A 1 90 ? 9.366 -2.606 -17.985 1.00 91.38 90 ALA A O 1
ATOM 696 N N . ARG A 1 91 ? 11.394 -3.027 -18.853 1.00 94.00 91 ARG A N 1
ATOM 697 C CA . ARG A 1 91 ? 11.744 -4.048 -17.862 1.00 94.00 91 ARG A CA 1
ATOM 698 C C . ARG A 1 91 ? 11.905 -3.459 -16.463 1.00 94.00 91 ARG A C 1
ATOM 700 O O . ARG A 1 91 ? 11.335 -4.004 -15.521 1.00 94.00 91 ARG A O 1
ATOM 707 N N . SER A 1 92 ? 12.630 -2.350 -16.320 1.00 94.00 92 SER A N 1
ATOM 708 C CA . SER A 1 92 ? 12.793 -1.680 -15.023 1.00 94.00 92 SER A CA 1
ATOM 709 C C . SER A 1 92 ? 11.440 -1.269 -14.439 1.00 94.00 92 SER A C 1
ATOM 711 O O . SER A 1 92 ? 11.157 -1.545 -13.271 1.00 94.00 92 SER A O 1
ATOM 713 N N . TYR A 1 93 ? 10.564 -0.695 -15.270 1.00 92.38 93 TYR A N 1
ATOM 714 C CA . TYR A 1 93 ? 9.205 -0.338 -14.875 1.00 92.38 93 TYR A CA 1
ATOM 715 C C . TYR A 1 93 ? 8.409 -1.563 -14.402 1.00 92.38 93 TYR A C 1
ATOM 717 O O . TYR A 1 93 ? 7.762 -1.515 -13.353 1.00 92.38 93 TYR A O 1
ATOM 725 N N . PHE A 1 94 ? 8.479 -2.682 -15.136 1.00 93.81 94 PHE A N 1
ATOM 726 C CA . PHE A 1 94 ? 7.807 -3.923 -14.742 1.00 93.81 94 PHE A CA 1
ATOM 727 C C . PHE A 1 94 ? 8.269 -4.403 -13.367 1.00 93.81 94 PHE A C 1
ATOM 729 O O . PHE A 1 94 ? 7.451 -4.695 -12.496 1.00 93.81 94 PHE A O 1
ATOM 736 N N . GLU A 1 95 ? 9.583 -4.465 -13.163 1.00 95.56 95 GLU A N 1
ATOM 737 C CA . GLU A 1 95 ? 10.171 -4.952 -11.921 1.00 95.56 95 GLU A CA 1
ATOM 738 C C . GLU A 1 95 ? 9.813 -4.038 -10.734 1.00 95.56 95 GLU A C 1
ATOM 740 O O . GLU A 1 95 ? 9.566 -4.510 -9.623 1.00 95.56 95 GLU A O 1
ATOM 745 N N . GLU A 1 96 ? 9.725 -2.722 -10.941 1.00 95.19 96 GLU A N 1
ATOM 746 C CA . GLU A 1 96 ? 9.230 -1.782 -9.930 1.00 95.19 96 GLU A CA 1
ATOM 747 C C . GLU A 1 96 ? 7.751 -1.990 -9.595 1.00 95.19 96 GLU A C 1
ATOM 749 O O . GLU A 1 96 ? 7.375 -2.003 -8.414 1.00 95.19 96 GLU A O 1
ATOM 754 N N . ALA A 1 97 ? 6.915 -2.167 -10.618 1.00 94.75 97 ALA A N 1
ATOM 755 C CA . ALA A 1 97 ? 5.492 -2.438 -10.470 1.00 94.75 97 ALA A CA 1
ATOM 756 C C . ALA A 1 97 ? 5.244 -3.754 -9.716 1.00 94.75 97 ALA A C 1
ATOM 758 O O . ALA A 1 97 ? 4.440 -3.794 -8.778 1.00 94.75 97 ALA A O 1
ATOM 759 N N . GLU A 1 98 ? 5.990 -4.806 -10.055 1.00 95.81 98 GLU A N 1
ATOM 760 C CA . GLU A 1 98 ? 5.954 -6.100 -9.377 1.00 95.81 98 GLU A CA 1
ATOM 761 C C . GLU A 1 98 ? 6.384 -5.971 -7.909 1.00 95.81 98 GLU A C 1
ATOM 763 O O . GLU A 1 98 ? 5.666 -6.415 -7.006 1.00 95.81 98 GLU A O 1
ATOM 768 N N . ARG A 1 99 ? 7.511 -5.293 -7.634 1.00 95.62 99 ARG A N 1
ATOM 769 C CA . ARG A 1 99 ? 7.975 -5.037 -6.259 1.00 95.62 99 ARG A CA 1
ATOM 770 C C . ARG A 1 99 ? 6.922 -4.301 -5.436 1.00 95.62 99 ARG A C 1
ATOM 772 O O . ARG A 1 99 ? 6.704 -4.649 -4.273 1.00 95.62 99 ARG A O 1
ATOM 779 N N . ARG A 1 100 ? 6.256 -3.301 -6.024 1.00 94.75 100 ARG A N 1
ATOM 780 C CA . ARG A 1 100 ? 5.171 -2.554 -5.373 1.00 94.75 100 ARG A CA 1
ATOM 781 C C . ARG A 1 100 ? 3.976 -3.458 -5.071 1.00 94.75 100 ARG A C 1
ATOM 783 O O . ARG A 1 100 ? 3.492 -3.443 -3.942 1.00 94.75 100 ARG A O 1
ATOM 790 N N . MET A 1 101 ? 3.542 -4.262 -6.042 1.00 95.56 101 MET A N 1
ATOM 791 C CA . MET A 1 101 ? 2.432 -5.205 -5.879 1.00 95.56 101 MET A CA 1
ATOM 792 C C . MET A 1 101 ? 2.710 -6.207 -4.757 1.00 95.56 101 MET A C 1
ATOM 794 O O . MET A 1 101 ? 1.883 -6.373 -3.860 1.00 95.56 101 MET A O 1
ATOM 798 N N . ARG A 1 102 ? 3.889 -6.841 -4.775 1.00 95.62 102 ARG A N 1
ATOM 799 C CA . ARG A 1 102 ? 4.299 -7.815 -3.757 1.00 95.62 102 ARG A CA 1
ATOM 800 C C . ARG A 1 102 ? 4.340 -7.186 -2.367 1.00 95.62 102 ARG A C 1
ATOM 802 O O . ARG A 1 102 ? 3.752 -7.731 -1.438 1.00 95.62 102 ARG A O 1
ATOM 809 N N . ARG A 1 103 ? 4.968 -6.012 -2.233 1.00 95.12 103 ARG A N 1
ATOM 810 C CA . ARG A 1 103 ? 5.039 -5.268 -0.966 1.00 95.12 103 ARG A CA 1
ATOM 811 C C . ARG A 1 103 ? 3.651 -4.967 -0.404 1.00 95.12 103 ARG A C 1
ATOM 813 O O . ARG A 1 103 ? 3.431 -5.146 0.792 1.00 95.12 103 ARG A O 1
ATOM 820 N N . ASP A 1 104 ? 2.734 -4.495 -1.244 1.00 95.81 104 ASP A N 1
ATOM 821 C CA . ASP A 1 104 ? 1.383 -4.144 -0.812 1.00 95.81 104 ASP A CA 1
ATOM 822 C C . ASP A 1 104 ? 0.588 -5.398 -0.410 1.00 95.81 104 ASP A C 1
ATOM 824 O O . ASP A 1 104 ? -0.064 -5.402 0.635 1.00 95.81 104 ASP A O 1
ATOM 828 N N . TYR A 1 105 ? 0.695 -6.486 -1.182 1.00 94.88 105 TYR A N 1
ATOM 829 C CA . TYR A 1 105 ? 0.068 -7.773 -0.869 1.00 94.88 105 TYR A CA 1
ATOM 830 C C . TYR A 1 105 ? 0.562 -8.348 0.465 1.00 94.88 105 TYR A C 1
ATOM 832 O O . TYR A 1 105 ? -0.232 -8.596 1.377 1.00 94.88 105 TYR A O 1
ATOM 840 N N . GLU A 1 106 ? 1.879 -8.496 0.615 1.00 95.25 106 GLU A N 1
ATOM 841 C CA . GLU A 1 106 ? 2.498 -8.997 1.843 1.00 95.25 106 GLU A CA 1
ATOM 842 C C . GLU A 1 106 ? 2.226 -8.073 3.029 1.00 95.25 106 GLU A C 1
ATOM 844 O O . GLU A 1 106 ? 2.012 -8.537 4.148 1.00 95.25 106 GLU A O 1
ATOM 849 N N . GLY A 1 107 ? 2.212 -6.757 2.809 1.00 95.94 107 GLY A N 1
ATOM 850 C CA . GLY A 1 107 ? 1.965 -5.800 3.875 1.00 95.94 107 GLY A CA 1
ATOM 851 C C . GLY A 1 107 ? 0.518 -5.783 4.362 1.00 95.94 107 GLY A C 1
ATOM 852 O O . GLY A 1 107 ? 0.294 -5.589 5.557 1.00 95.94 107 GLY A O 1
ATOM 853 N N . MET A 1 108 ? -0.457 -6.043 3.486 1.00 95.62 108 MET A N 1
ATOM 854 C CA . MET A 1 108 ? -1.849 -6.266 3.895 1.00 95.62 108 MET A CA 1
ATOM 855 C C . MET A 1 108 ? -2.014 -7.591 4.651 1.00 95.62 108 MET A C 1
ATOM 857 O O . MET A 1 108 ? -2.757 -7.648 5.630 1.00 95.62 108 MET A O 1
ATOM 861 N N . ALA A 1 109 ? -1.312 -8.653 4.242 1.00 95.19 109 ALA A N 1
ATOM 862 C CA . ALA A 1 109 ? -1.311 -9.921 4.975 1.00 95.19 109 ALA A CA 1
ATOM 863 C C . ALA A 1 109 ? -0.696 -9.756 6.377 1.00 95.19 109 ALA A C 1
ATOM 865 O O . ALA A 1 109 ? -1.287 -10.173 7.373 1.00 95.19 109 ALA A O 1
ATOM 866 N N . ARG A 1 110 ? 0.440 -9.051 6.468 1.00 95.50 110 ARG A N 1
ATOM 867 C CA . ARG A 1 110 ? 1.097 -8.705 7.736 1.00 95.50 110 ARG A CA 1
ATOM 868 C C . ARG A 1 110 ? 0.191 -7.880 8.643 1.00 95.50 110 ARG A C 1
ATOM 870 O O . ARG A 1 110 ? 0.159 -8.117 9.844 1.00 95.50 110 ARG A O 1
ATOM 877 N N . TYR A 1 111 ? -0.563 -6.935 8.086 1.00 96.62 111 TYR A N 1
ATOM 878 C CA . TYR A 1 111 ? -1.551 -6.189 8.859 1.00 96.62 111 TYR A CA 1
ATOM 879 C C . TYR A 1 111 ? -2.575 -7.115 9.528 1.00 96.62 111 TYR A C 1
ATOM 881 O O . TYR A 1 111 ? -2.849 -6.95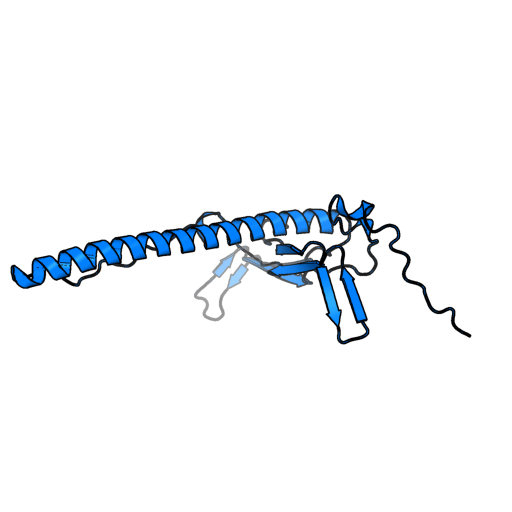4 10.715 1.00 96.62 111 TYR A O 1
ATOM 889 N N . HIS A 1 112 ? -3.122 -8.087 8.793 1.00 95.75 112 HIS A N 1
ATOM 890 C CA . HIS A 1 112 ? -4.095 -9.027 9.348 1.00 95.75 112 HIS A CA 1
ATOM 891 C C . HIS A 1 112 ? -3.497 -9.894 10.467 1.00 95.75 112 HIS A C 1
ATOM 893 O O . HIS A 1 112 ? -4.150 -10.073 11.495 1.00 95.75 112 HIS A O 1
ATOM 899 N N . ASP A 1 113 ? -2.254 -10.364 10.314 1.00 95.06 113 ASP A N 1
ATOM 900 C CA . ASP A 1 113 ? -1.539 -11.090 11.374 1.00 95.06 113 ASP A CA 1
ATOM 901 C C . ASP A 1 113 ? -1.349 -10.214 12.625 1.00 95.06 113 ASP A C 1
ATOM 903 O O . ASP A 1 113 ? -1.763 -10.601 13.718 1.00 95.06 113 ASP A O 1
ATOM 907 N N . LEU A 1 114 ? -0.842 -8.986 12.473 1.00 95.62 114 LEU A N 1
ATOM 908 C CA . LEU A 1 114 ? -0.653 -8.058 13.595 1.00 95.62 114 LEU A CA 1
ATOM 909 C C . LEU A 1 114 ? -1.974 -7.688 14.282 1.00 95.62 114 LEU A C 1
ATOM 911 O O . LEU A 1 114 ? -2.035 -7.598 15.510 1.00 95.62 114 LEU A O 1
ATOM 915 N N . ALA A 1 115 ? -3.042 -7.489 13.511 1.00 95.50 115 ALA A N 1
ATOM 916 C CA . ALA A 1 115 ? -4.363 -7.199 14.055 1.00 95.50 115 ALA A CA 1
ATOM 917 C C . ALA A 1 115 ? -4.916 -8.388 14.857 1.00 95.50 115 ALA A C 1
ATOM 919 O O . ALA A 1 115 ? -5.465 -8.186 15.938 1.00 95.50 115 ALA A O 1
ATOM 920 N N . SER A 1 116 ? -4.702 -9.626 14.390 1.00 95.06 116 SER A N 1
ATOM 921 C CA . SER A 1 116 ? -5.111 -10.838 15.119 1.00 95.06 116 SER A CA 1
ATOM 922 C C . SER A 1 116 ? -4.395 -11.003 16.467 1.00 95.06 116 SER A C 1
ATOM 924 O O . SER A 1 116 ? -4.958 -11.564 17.403 1.00 95.06 116 SER A O 1
ATOM 926 N N . ARG A 1 117 ? -3.183 -10.445 16.590 1.00 95.19 117 ARG A N 1
ATOM 927 C CA . ARG A 1 117 ? -2.375 -10.423 17.821 1.00 95.19 117 ARG A CA 1
ATOM 928 C C . ARG A 1 117 ? -2.641 -9.204 18.710 1.00 95.19 117 ARG A C 1
ATOM 930 O O . ARG A 1 117 ? -2.015 -9.064 19.757 1.00 95.19 117 ARG A O 1
ATOM 937 N N . GLY A 1 118 ? -3.511 -8.283 18.289 1.00 95.31 118 GLY A N 1
ATOM 938 C CA . GLY A 1 118 ? -3.783 -7.033 19.007 1.00 95.31 118 GLY A CA 1
ATOM 939 C C . GLY A 1 118 ? -2.672 -5.974 18.919 1.00 95.31 118 GLY A C 1
ATOM 940 O O . GLY A 1 118 ? -2.729 -4.979 19.647 1.00 95.31 118 GLY A O 1
ATOM 941 N N . ALA A 1 119 ? -1.683 -6.154 18.032 1.00 95.31 119 ALA A N 1
ATOM 942 C CA . ALA A 1 119 ? -0.587 -5.207 17.803 1.00 95.31 119 ALA A CA 1
ATOM 943 C C . ALA A 1 119 ? -1.012 -3.970 17.000 1.00 95.31 119 ALA A C 1
ATOM 945 O O . ALA A 1 119 ? -0.408 -2.905 17.135 1.00 95.31 119 ALA A O 1
ATOM 946 N N . VAL A 1 120 ? -2.046 -4.090 16.163 1.00 96.31 120 VAL A N 1
ATOM 947 C CA . VAL A 1 120 ? -2.604 -2.985 15.370 1.00 96.31 120 VAL A CA 1
ATOM 948 C C . VAL A 1 120 ? -4.120 -2.975 15.509 1.00 96.31 120 VAL A C 1
ATOM 950 O O . VAL A 1 120 ? -4.759 -4.025 15.487 1.00 96.31 120 VAL A O 1
ATOM 953 N N . SER A 1 121 ? -4.710 -1.789 15.641 1.00 95.31 121 SER A N 1
ATOM 954 C CA . SER A 1 121 ? -6.162 -1.634 15.711 1.00 95.31 121 SER A CA 1
ATOM 955 C C . SER A 1 121 ? -6.856 -1.895 14.364 1.00 95.31 121 SER A C 1
ATOM 957 O O . SER A 1 121 ? -6.311 -1.665 13.278 1.00 95.31 121 SER A O 1
ATOM 959 N N . MET A 1 122 ? -8.098 -2.378 14.429 1.00 93.56 122 MET A N 1
ATOM 960 C CA . MET A 1 122 ? -8.965 -2.505 13.255 1.00 93.56 122 MET A CA 1
ATOM 961 C C . MET A 1 122 ? -9.540 -1.137 12.858 1.00 93.56 122 MET A C 1
ATOM 963 O O . MET A 1 122 ? -9.852 -0.337 13.743 1.00 93.56 122 MET A O 1
ATOM 967 N N . PRO A 1 123 ? -9.717 -0.841 11.554 1.00 93.25 123 PRO A N 1
ATOM 968 C CA . PRO A 1 123 ? -10.362 0.393 11.135 1.00 93.25 123 PRO A CA 1
ATOM 969 C C . PRO A 1 123 ? -11.823 0.385 11.583 1.00 93.25 123 PRO A C 1
ATOM 971 O O . PRO A 1 123 ? -12.544 -0.592 11.371 1.00 93.25 123 PRO A O 1
ATOM 974 N N . VAL A 1 124 ? -12.284 1.502 12.140 1.00 91.12 124 VAL A N 1
ATOM 975 C CA . VAL A 1 124 ? -13.705 1.693 12.451 1.00 91.12 124 VAL A CA 1
ATOM 976 C C . VAL A 1 124 ? -14.329 2.494 11.323 1.00 91.12 124 VAL A C 1
ATOM 978 O O . VAL A 1 124 ? -13.882 3.604 11.027 1.00 91.12 124 VAL A O 1
ATOM 981 N N . ALA A 1 125 ? -15.367 1.948 10.692 1.00 91.12 125 ALA A N 1
ATOM 982 C CA . ALA A 1 125 ? -16.107 2.618 9.631 1.00 91.12 125 ALA A CA 1
ATOM 983 C C . ALA A 1 125 ? -17.547 2.919 10.054 1.00 91.12 125 ALA A C 1
ATOM 985 O O . ALA A 1 125 ? -18.200 2.115 10.712 1.00 91.12 125 ALA A O 1
ATOM 986 N N . SER A 1 126 ? -18.043 4.083 9.643 1.00 91.12 126 SER A N 1
ATOM 987 C CA . SER A 1 126 ? -19.447 4.466 9.739 1.00 91.12 126 SER A CA 1
ATOM 988 C C . SER A 1 126 ? -20.130 4.177 8.410 1.00 91.12 126 SER A C 1
ATOM 990 O O . SER A 1 126 ? -19.648 4.595 7.354 1.00 91.12 126 SER A O 1
ATOM 992 N N . GLN A 1 127 ? -21.264 3.487 8.480 1.00 91.06 127 GLN A N 1
ATOM 993 C CA . GLN A 1 127 ? -22.161 3.273 7.356 1.00 91.06 127 GLN A CA 1
ATOM 994 C C . GLN A 1 127 ? -23.451 4.055 7.599 1.00 91.06 127 GLN A C 1
ATOM 996 O O . GLN A 1 127 ? -24.051 3.965 8.668 1.00 91.06 127 GLN A O 1
ATOM 1001 N N . LYS A 1 128 ? -23.879 4.835 6.607 1.00 91.50 128 LYS A N 1
ATOM 1002 C CA . LYS A 1 128 ? -25.170 5.529 6.610 1.00 91.50 128 LYS A CA 1
ATOM 1003 C C . LYS A 1 128 ? -25.969 5.074 5.405 1.00 91.50 128 LYS A C 1
ATOM 1005 O O . LYS A 1 128 ? -25.469 5.160 4.288 1.00 91.50 128 LYS A O 1
ATOM 1010 N N . SER A 1 129 ? -27.191 4.611 5.625 1.00 91.44 129 SER A N 1
ATOM 1011 C CA . SER A 1 129 ? -28.120 4.234 4.562 1.00 91.44 129 SER A CA 1
ATOM 1012 C C . SER A 1 129 ? -29.294 5.207 4.502 1.00 91.44 129 SER A C 1
ATOM 1014 O O . SER A 1 129 ? -29.706 5.770 5.517 1.00 91.44 129 SER A O 1
ATOM 1016 N N . LYS A 1 130 ? -29.833 5.428 3.303 1.00 91.81 130 LYS A N 1
ATOM 1017 C CA . LYS A 1 130 ? -31.080 6.168 3.095 1.00 91.81 130 LYS A CA 1
ATOM 1018 C C . LYS A 1 130 ? -31.946 5.443 2.077 1.00 91.81 130 LYS A C 1
ATOM 1020 O O . LYS A 1 130 ? -31.482 5.067 1.004 1.00 91.81 130 LYS A O 1
ATOM 1025 N N . ALA A 1 131 ? -33.223 5.270 2.408 1.00 91.94 131 ALA A N 1
ATOM 1026 C CA . ALA A 1 131 ? -34.173 4.591 1.529 1.00 91.94 131 ALA A CA 1
ATOM 1027 C C . ALA A 1 131 ? -34.411 5.370 0.225 1.00 91.94 131 ALA A C 1
ATOM 1029 O O . ALA A 1 131 ? -34.512 4.761 -0.839 1.00 91.94 131 ALA A O 1
ATOM 1030 N N . LEU A 1 132 ? -34.444 6.703 0.301 1.00 93.50 132 LEU A N 1
ATOM 1031 C CA . LEU A 1 132 ? -34.596 7.598 -0.839 1.00 93.50 132 LEU A CA 1
ATOM 1032 C C . LEU A 1 132 ? -33.830 8.906 -0.590 1.00 93.50 132 LEU A C 1
ATOM 1034 O O . LEU A 1 132 ? -33.876 9.466 0.507 1.00 93.50 132 LEU A O 1
ATOM 1038 N N . GLN A 1 133 ? -33.132 9.401 -1.606 1.00 91.19 133 GLN A N 1
ATOM 1039 C CA . GLN A 1 133 ? -32.575 10.750 -1.658 1.00 91.19 133 GLN A CA 1
ATOM 1040 C C . GLN A 1 133 ? -32.910 11.377 -2.999 1.00 91.19 133 GLN A C 1
ATOM 1042 O O . GLN A 1 133 ? -32.653 10.772 -4.031 1.00 91.19 133 GLN A O 1
ATOM 1047 N N . ILE A 1 134 ? -33.418 12.601 -2.980 1.00 91.19 134 ILE A N 1
ATOM 1048 C CA . ILE A 1 134 ? -33.649 13.393 -4.186 1.00 91.19 134 ILE A CA 1
ATOM 1049 C C . ILE A 1 134 ? -32.682 14.580 -4.138 1.00 91.19 134 ILE A C 1
ATOM 1051 O O . ILE A 1 134 ? -32.477 15.168 -3.071 1.00 91.19 134 ILE A O 1
ATOM 1055 N N . SER A 1 135 ? -32.018 14.879 -5.254 1.00 91.88 135 SER A N 1
ATOM 1056 C CA . SER A 1 135 ? -31.128 16.034 -5.374 1.00 91.88 135 SER A CA 1
ATOM 1057 C C . SER A 1 135 ? -31.912 17.340 -5.228 1.00 91.88 135 SER A C 1
ATOM 1059 O O . SER A 1 135 ? -33.113 17.393 -5.483 1.00 91.88 135 SER A O 1
ATOM 1061 N N . LYS A 1 136 ? -31.239 18.419 -4.810 1.00 91.19 136 LYS A N 1
ATOM 1062 C CA . LYS A 1 136 ? -31.899 19.718 -4.575 1.00 91.19 136 LYS A CA 1
ATOM 1063 C C . LYS A 1 136 ? -32.573 20.293 -5.827 1.00 91.19 136 LYS A C 1
ATOM 1065 O O . LYS A 1 136 ? -33.553 21.009 -5.699 1.00 91.19 136 LYS A O 1
ATOM 1070 N N . ASP A 1 137 ? -32.051 19.981 -7.009 1.00 93.69 137 ASP A N 1
ATOM 1071 C CA . ASP A 1 137 ? -32.595 20.373 -8.314 1.00 93.69 137 ASP A CA 1
ATOM 1072 C C . ASP A 1 137 ? -33.661 19.395 -8.852 1.00 93.69 137 ASP A C 1
ATOM 1074 O O . ASP A 1 137 ? -34.183 19.598 -9.944 1.00 93.69 137 ASP A O 1
ATOM 1078 N N . GLY A 1 138 ? -33.973 18.319 -8.117 1.00 93.12 138 GLY A N 1
ATOM 1079 C CA . GLY A 1 138 ? -34.985 17.322 -8.482 1.00 93.12 138 GLY A CA 1
ATOM 1080 C C . GLY A 1 138 ? -34.604 16.395 -9.640 1.00 93.12 138 GLY A C 1
ATOM 1081 O O . GLY A 1 138 ? -35.402 15.541 -10.018 1.00 93.12 138 GLY A O 1
ATOM 1082 N N . ARG A 1 139 ? -33.400 16.530 -10.210 1.00 95.25 139 ARG A N 1
ATOM 1083 C CA . ARG A 1 139 ? -32.983 15.791 -11.416 1.00 95.25 139 ARG A CA 1
ATOM 1084 C C . ARG A 1 139 ? -32.449 14.390 -11.129 1.00 95.25 139 ARG A C 1
ATOM 1086 O O . ARG A 1 139 ? -32.367 13.576 -12.044 1.00 95.25 139 ARG A O 1
ATOM 1093 N N . VAL A 1 140 ? -32.070 14.104 -9.884 1.00 93.00 140 VAL A N 1
ATOM 1094 C CA . VAL A 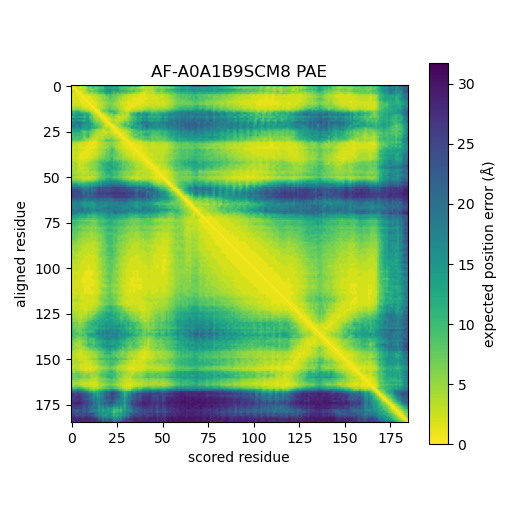1 140 ? -31.475 12.827 -9.477 1.00 93.00 140 VAL A CA 1
ATOM 1095 C C . VAL A 1 140 ? -32.232 12.268 -8.280 1.00 93.00 140 VAL A C 1
ATOM 1097 O O . VAL A 1 140 ? -32.356 12.926 -7.250 1.00 93.00 140 VAL A O 1
ATOM 1100 N N . ALA A 1 141 ? -32.683 11.021 -8.393 1.00 93.06 141 ALA A N 1
ATOM 1101 C CA . ALA A 1 141 ? -33.243 10.253 -7.290 1.00 93.06 141 ALA A CA 1
ATOM 1102 C C . ALA A 1 141 ? -32.395 8.997 -7.054 1.00 93.06 141 ALA A C 1
ATOM 1104 O O . ALA A 1 141 ? -32.170 8.203 -7.963 1.00 93.06 141 ALA A O 1
ATOM 1105 N N . LEU A 1 142 ? -31.924 8.813 -5.824 1.00 93.50 142 LEU A N 1
ATOM 1106 C CA . LEU A 1 142 ? -31.174 7.647 -5.372 1.00 93.50 142 LEU A CA 1
ATOM 1107 C C . LEU A 1 142 ? -32.053 6.838 -4.425 1.00 93.50 142 LEU A C 1
ATOM 1109 O O . LEU A 1 142 ? -32.493 7.354 -3.398 1.00 93.50 142 LEU A O 1
ATOM 1113 N N . ARG A 1 143 ? -32.280 5.564 -4.734 1.00 93.94 143 ARG A N 1
ATOM 1114 C CA . ARG A 1 143 ? -33.012 4.634 -3.867 1.00 93.94 143 ARG A CA 1
ATOM 1115 C C . ARG A 1 143 ? -32.031 3.678 -3.196 1.00 93.94 143 ARG A C 1
ATOM 1117 O O . ARG A 1 143 ? -31.171 3.119 -3.865 1.00 93.94 143 ARG A O 1
ATOM 1124 N N . GLY A 1 144 ? -32.173 3.486 -1.886 1.00 91.88 144 GLY A N 1
ATOM 1125 C CA . GLY A 1 144 ? -31.325 2.577 -1.111 1.00 91.88 144 GLY A CA 1
ATOM 1126 C C . GLY A 1 144 ? -29.850 2.990 -1.070 1.00 91.88 144 GLY A C 1
ATOM 1127 O O . GLY A 1 144 ? -28.978 2.125 -1.060 1.00 91.88 144 GLY A O 1
ATOM 1128 N N . SER A 1 145 ? -29.550 4.293 -1.077 1.00 90.38 145 SER A N 1
ATOM 1129 C CA . SER A 1 145 ? -28.166 4.768 -1.067 1.00 90.38 145 SER A CA 1
ATOM 1130 C C . SER A 1 145 ? -27.458 4.388 0.234 1.00 90.38 145 SER A C 1
ATOM 1132 O O . SER A 1 145 ? -28.038 4.441 1.322 1.00 90.38 145 SER A O 1
ATOM 1134 N N . GLN A 1 146 ? -26.185 4.006 0.126 1.00 90.62 146 GLN A N 1
ATOM 1135 C CA . GLN A 1 146 ? -25.317 3.698 1.260 1.00 90.62 146 GLN A CA 1
ATOM 1136 C C . GLN A 1 146 ? -24.013 4.489 1.146 1.00 90.62 146 GLN A C 1
ATOM 1138 O O . GLN A 1 146 ? -23.422 4.597 0.075 1.00 90.62 146 GLN A O 1
ATOM 1143 N N . THR A 1 147 ? -23.551 5.050 2.257 1.00 91.06 147 THR A N 1
ATOM 1144 C CA . THR A 1 147 ? -22.280 5.772 2.349 1.00 91.06 147 THR A CA 1
ATOM 1145 C C . THR A 1 147 ? -21.430 5.134 3.430 1.00 91.06 147 THR A C 1
ATOM 1147 O O . THR A 1 147 ? -21.863 5.052 4.577 1.00 91.06 147 THR A O 1
ATOM 1150 N N . ILE A 1 148 ? -20.222 4.708 3.065 1.00 92.00 148 ILE A N 1
ATOM 1151 C CA . ILE A 1 148 ? -19.239 4.112 3.973 1.00 92.00 148 ILE A CA 1
ATOM 1152 C C . ILE A 1 148 ? -18.081 5.096 4.132 1.00 92.00 148 ILE A C 1
ATOM 1154 O O . ILE A 1 148 ? -17.527 5.574 3.143 1.00 92.00 148 ILE A O 1
ATOM 1158 N N . LYS A 1 149 ? -17.704 5.400 5.375 1.00 92.50 149 LYS A N 1
ATOM 1159 C CA . LYS A 1 149 ? -16.582 6.289 5.700 1.00 92.50 149 LYS A CA 1
ATOM 1160 C C . LYS A 1 149 ? -15.752 5.698 6.833 1.00 92.50 149 LYS A C 1
ATOM 1162 O O . LYS A 1 149 ? -16.307 5.340 7.866 1.00 92.50 149 LYS A O 1
ATOM 1167 N N . ILE A 1 150 ? -14.430 5.655 6.677 1.00 92.38 150 ILE A N 1
ATOM 1168 C CA . ILE A 1 150 ? -13.518 5.333 7.785 1.00 92.38 150 ILE A CA 1
ATOM 1169 C C . ILE A 1 150 ? -13.544 6.501 8.780 1.00 92.38 150 ILE A C 1
ATOM 1171 O O . ILE A 1 150 ? -13.325 7.652 8.403 1.00 92.38 150 ILE A O 1
ATOM 1175 N N . VAL A 1 151 ? -13.865 6.201 10.036 1.00 93.06 151 VAL A N 1
ATOM 1176 C CA . VAL A 1 151 ? -13.921 7.157 11.152 1.00 93.06 151 VAL A CA 1
ATOM 1177 C C . VAL A 1 151 ? -12.632 7.106 11.961 1.00 93.06 151 VAL A C 1
ATOM 1179 O O . VAL A 1 151 ? -12.134 8.149 12.370 1.00 93.06 151 VAL A O 1
ATOM 1182 N N . VAL A 1 152 ? -12.082 5.905 12.161 1.00 92.31 152 VAL A N 1
ATOM 1183 C CA . VAL A 1 152 ? -10.831 5.696 12.897 1.00 92.31 152 VAL A CA 1
ATOM 1184 C C . VAL A 1 152 ? -9.867 4.901 12.033 1.00 92.31 152 VAL A C 1
ATOM 1186 O O . VAL A 1 152 ? -10.187 3.797 11.584 1.00 92.31 152 VAL A O 1
ATOM 1189 N N . SER A 1 153 ? -8.689 5.478 11.807 1.00 91.75 153 SER A N 1
ATOM 1190 C CA . SER A 1 15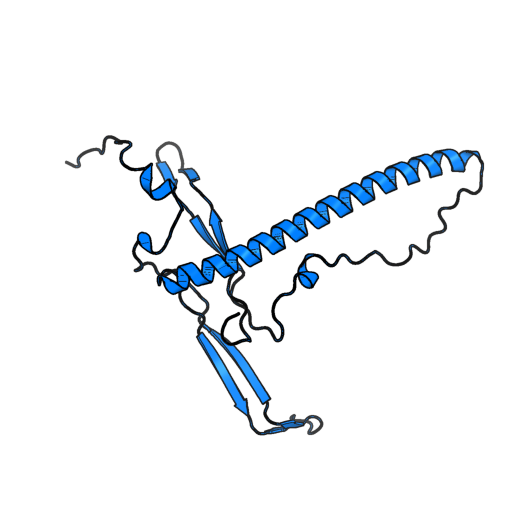3 ? -7.598 4.829 11.085 1.00 91.75 153 SER A CA 1
ATOM 1191 C C . SER A 1 153 ? -6.849 3.843 11.988 1.00 91.75 153 SER A C 1
ATOM 1193 O O . SER A 1 153 ? -6.672 4.132 13.172 1.00 91.75 153 SER A O 1
ATOM 1195 N N . PRO A 1 154 ? -6.363 2.714 11.443 1.00 94.06 154 PRO A N 1
ATOM 1196 C CA . PRO A 1 154 ? -5.515 1.778 12.174 1.00 94.06 154 PRO A CA 1
ATOM 1197 C C . PRO A 1 154 ? -4.242 2.429 12.719 1.00 94.06 154 PRO A C 1
ATOM 1199 O O . PRO A 1 154 ? -3.571 3.182 12.011 1.00 94.06 154 PRO A O 1
ATOM 1202 N N . THR A 1 155 ? -3.880 2.084 13.951 1.00 96.12 155 THR A N 1
ATOM 1203 C CA . THR A 1 155 ? -2.660 2.526 14.639 1.00 96.12 155 THR A CA 1
ATOM 1204 C C . THR A 1 155 ? -2.032 1.368 15.410 1.00 96.12 155 THR A C 1
ATOM 1206 O O . THR A 1 155 ? -2.722 0.423 15.804 1.00 96.12 155 THR A O 1
ATOM 1209 N N . PHE A 1 156 ? -0.714 1.426 15.616 1.00 96.19 156 PHE A N 1
ATOM 1210 C CA . PHE A 1 156 ? -0.017 0.461 16.466 1.00 96.19 156 PHE A CA 1
ATOM 1211 C C . PHE A 1 156 ? -0.433 0.628 17.929 1.00 96.19 156 PHE A C 1
ATOM 1213 O O . PHE A 1 156 ? -0.577 1.745 18.428 1.00 96.19 156 PHE A O 1
ATOM 1220 N N . ASN A 1 157 ? -0.605 -0.492 18.620 1.00 94.69 157 ASN A N 1
ATOM 1221 C CA . ASN A 1 157 ? -0.970 -0.524 20.025 1.00 94.69 157 ASN A CA 1
ATOM 1222 C C . ASN A 1 157 ? 0.285 -0.628 20.900 1.00 94.69 157 ASN A C 1
ATOM 1224 O O . ASN A 1 157 ? 0.866 -1.701 21.030 1.00 94.69 157 ASN A O 1
ATOM 1228 N N . GLY A 1 158 ? 0.667 0.470 21.556 1.00 90.00 158 GLY A N 1
ATOM 1229 C CA . GLY A 1 158 ? 1.825 0.494 22.460 1.00 90.00 158 GLY A CA 1
ATOM 1230 C C . GLY A 1 158 ? 1.666 -0.341 23.738 1.00 90.00 158 GLY A C 1
ATOM 1231 O O . GLY A 1 158 ? 2.651 -0.582 24.423 1.00 90.00 158 GLY A O 1
ATOM 1232 N N . LYS A 1 159 ? 0.447 -0.792 24.072 1.00 91.38 159 LYS A N 1
ATOM 1233 C CA . LYS A 1 159 ? 0.204 -1.706 25.202 1.00 91.38 159 LYS A CA 1
ATOM 1234 C C . LYS A 1 159 ? 0.342 -3.180 24.813 1.00 91.38 159 LYS A C 1
ATOM 1236 O O . LYS A 1 159 ? 0.284 -4.038 25.689 1.00 91.38 159 LYS A O 1
ATOM 1241 N N . ALA A 1 160 ? 0.461 -3.487 23.520 1.00 90.88 160 ALA A N 1
ATOM 1242 C CA . ALA A 1 160 ? 0.676 -4.853 23.072 1.00 90.88 160 ALA A CA 1
ATOM 1243 C C . ALA A 1 160 ? 2.091 -5.308 23.460 1.00 90.88 160 ALA A C 1
ATOM 1245 O O . ALA A 1 160 ? 3.055 -4.555 23.330 1.00 90.88 160 ALA A O 1
ATOM 1246 N N . GLY A 1 161 ? 2.214 -6.540 23.953 1.00 88.38 161 GLY A N 1
ATOM 1247 C CA . GLY A 1 161 ? 3.517 -7.119 24.279 1.00 88.38 161 GLY A CA 1
ATOM 1248 C C . GLY A 1 161 ? 4.375 -7.344 23.029 1.00 88.38 161 GLY A C 1
ATOM 1249 O O . GLY A 1 161 ? 3.856 -7.447 21.919 1.00 88.38 161 GLY A O 1
ATOM 1250 N N . ALA A 1 162 ? 5.692 -7.488 23.211 1.00 87.38 162 ALA A N 1
ATOM 1251 C CA . ALA A 1 162 ? 6.639 -7.705 22.110 1.00 87.38 162 ALA A CA 1
ATOM 1252 C C . ALA A 1 162 ? 6.300 -8.934 21.239 1.00 87.38 162 ALA A C 1
ATOM 1254 O O . ALA A 1 162 ? 6.492 -8.901 20.029 1.00 87.38 162 ALA A O 1
ATOM 1255 N N . SER A 1 163 ? 5.705 -9.983 21.818 1.00 87.38 163 SER A N 1
ATOM 1256 C CA . SER A 1 163 ? 5.253 -11.182 21.091 1.00 87.38 163 SER A CA 1
ATOM 1257 C C . SER A 1 163 ? 4.170 -10.910 20.035 1.00 87.38 163 SER A C 1
ATOM 1259 O O . SER A 1 163 ? 3.971 -11.715 19.121 1.00 87.38 163 SER A O 1
ATOM 1261 N N . ALA A 1 164 ? 3.474 -9.774 20.137 1.00 90.94 164 ALA A N 1
ATOM 1262 C CA . ALA A 1 164 ? 2.506 -9.334 19.142 1.00 90.94 164 ALA A CA 1
ATOM 1263 C C . ALA A 1 164 ? 3.179 -8.745 17.882 1.00 90.94 164 ALA A C 1
ATOM 1265 O O . ALA A 1 164 ? 2.507 -8.569 16.867 1.00 90.94 164 ALA A O 1
ATOM 1266 N N . PHE A 1 165 ? 4.494 -8.498 17.924 1.00 90.75 165 PHE A N 1
ATOM 1267 C CA . PHE A 1 165 ? 5.313 -7.931 16.850 1.00 90.75 165 PHE A CA 1
ATOM 1268 C C . PHE A 1 165 ? 6.405 -8.917 16.396 1.00 90.75 165 PHE A C 1
ATOM 1270 O O . PHE A 1 165 ? 7.582 -8.720 16.696 1.00 90.75 165 PHE A O 1
ATOM 1277 N N . PRO A 1 166 ? 6.050 -9.987 15.665 1.00 87.88 166 PRO A N 1
ATOM 1278 C CA . PRO A 1 166 ? 7.009 -11.018 15.280 1.00 87.88 166 PRO A CA 1
ATOM 1279 C C . PRO A 1 166 ? 8.034 -10.494 14.263 1.00 87.88 166 PRO A C 1
ATOM 1281 O O . PRO A 1 166 ? 7.671 -10.083 13.160 1.00 87.88 166 PRO A O 1
ATOM 1284 N N . VAL A 1 167 ? 9.323 -10.571 14.598 1.00 82.75 167 VAL A N 1
ATOM 1285 C CA . VAL A 1 167 ? 10.439 -10.167 13.714 1.00 82.75 167 VAL A CA 1
ATOM 1286 C C . VAL A 1 167 ? 11.140 -11.358 13.035 1.00 82.75 167 VAL A C 1
ATOM 1288 O O . VAL A 1 167 ? 12.175 -11.196 12.392 1.00 82.75 167 VAL A O 1
ATOM 1291 N N . GLY A 1 168 ? 10.556 -12.559 13.126 1.00 71.56 168 GLY A N 1
ATOM 1292 C CA . GLY A 1 168 ? 11.125 -13.807 12.601 1.00 71.56 168 GLY A CA 1
ATOM 1293 C C . GLY A 1 168 ? 12.188 -14.408 13.529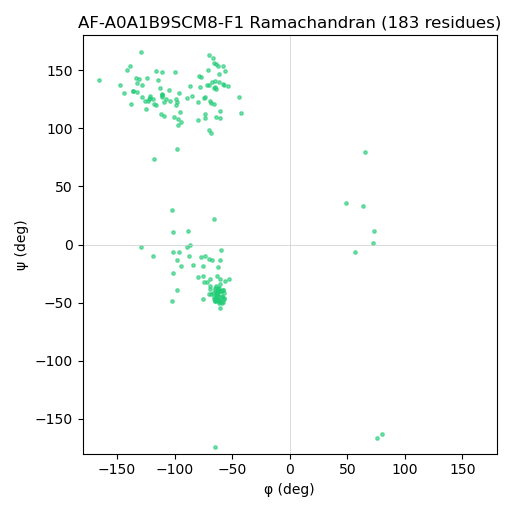 1.00 71.56 168 GLY A C 1
ATOM 1294 O O . GLY A 1 168 ? 12.289 -14.040 14.695 1.00 71.56 168 GLY A O 1
ATOM 1295 N N . SER A 1 169 ? 13.011 -15.333 13.022 1.00 52.59 169 SER A N 1
ATOM 1296 C CA . SER A 1 169 ? 14.017 -16.094 13.796 1.00 52.59 169 SER A CA 1
ATOM 1297 C C . SER A 1 169 ? 15.089 -15.244 14.509 1.00 52.59 169 SER A C 1
ATOM 1299 O O . SER A 1 169 ? 15.903 -15.785 15.254 1.00 52.59 169 SER A O 1
ATOM 1301 N N . ALA A 1 170 ? 15.093 -13.923 14.306 1.00 47.31 170 ALA A N 1
ATOM 1302 C CA . ALA A 1 170 ? 15.943 -12.965 15.009 1.00 47.31 170 ALA A CA 1
ATOM 1303 C C . ALA A 1 170 ? 15.519 -12.707 16.471 1.00 47.31 170 ALA A C 1
ATOM 1305 O O . ALA A 1 170 ? 16.307 -12.139 17.225 1.00 47.31 170 ALA A O 1
ATOM 1306 N N . ASP A 1 171 ? 14.344 -13.182 16.909 1.00 45.41 171 ASP A N 1
ATOM 1307 C CA . ASP A 1 171 ? 13.934 -13.137 18.327 1.00 45.41 171 ASP A CA 1
ATOM 1308 C C . ASP A 1 171 ? 14.890 -13.917 19.261 1.00 45.41 171 ASP A C 1
ATOM 1310 O O . ASP A 1 171 ? 14.840 -13.774 20.484 1.00 45.41 171 ASP A O 1
ATOM 1314 N N . VAL A 1 172 ? 15.787 -14.743 18.706 1.00 43.88 172 VAL A N 1
ATOM 1315 C CA . VAL A 1 172 ? 16.650 -15.654 19.472 1.00 43.88 172 VAL A CA 1
ATOM 1316 C C . VAL A 1 172 ? 18.091 -15.142 19.643 1.00 43.88 172 VAL A C 1
ATOM 1318 O O . VAL A 1 172 ? 18.742 -15.509 20.620 1.00 43.88 172 VAL A O 1
ATOM 1321 N N . THR A 1 173 ? 18.612 -14.273 18.769 1.00 44.34 173 THR A N 1
ATOM 1322 C CA . THR A 1 173 ? 20.071 -14.028 18.677 1.00 44.34 173 THR A CA 1
ATOM 1323 C C . THR A 1 173 ? 20.594 -12.758 19.345 1.00 44.34 173 THR A C 1
ATOM 1325 O O . THR A 1 173 ? 21.804 -12.615 19.473 1.00 44.34 173 THR A O 1
ATOM 1328 N N . MET A 1 174 ? 19.732 -11.871 19.849 1.00 45.44 174 MET A N 1
ATOM 1329 C CA . MET A 1 174 ? 20.159 -10.712 20.658 1.00 45.44 174 MET A CA 1
ATOM 1330 C C . MET A 1 174 ? 19.924 -10.919 22.161 1.00 45.44 174 MET A C 1
ATOM 1332 O O . MET A 1 174 ? 19.747 -9.969 22.921 1.00 45.44 174 MET A O 1
ATOM 1336 N N . ARG A 1 175 ? 19.972 -12.177 22.621 1.00 49.22 175 ARG A N 1
ATOM 1337 C CA . ARG A 1 175 ? 20.285 -12.460 24.025 1.00 49.22 175 ARG A CA 1
ATOM 1338 C C . ARG A 1 175 ? 21.784 -12.217 24.232 1.00 49.22 175 ARG A C 1
ATOM 1340 O O . ARG A 1 175 ? 22.600 -12.982 23.736 1.00 49.22 175 ARG A O 1
ATOM 1347 N N . ASN A 1 176 ? 22.111 -11.184 25.006 1.00 49.56 176 ASN A N 1
ATOM 1348 C CA . ASN A 1 176 ? 23.424 -10.927 25.612 1.00 49.56 176 ASN A CA 1
ATOM 1349 C C . ASN A 1 176 ? 24.604 -10.630 24.670 1.00 49.56 176 ASN A C 1
ATOM 1351 O O . ASN A 1 176 ? 25.528 -11.431 24.562 1.00 49.56 176 ASN A O 1
ATOM 1355 N N . VAL A 1 177 ? 24.703 -9.397 24.168 1.00 50.22 177 VAL A N 1
ATOM 1356 C CA . VAL A 1 177 ? 26.026 -8.743 24.163 1.00 50.22 177 VAL A CA 1
ATOM 1357 C C . VAL A 1 177 ? 26.062 -7.846 25.399 1.00 50.22 177 VAL A C 1
ATOM 1359 O O . VAL A 1 177 ? 25.395 -6.811 25.400 1.00 50.22 177 VAL A O 1
ATOM 1362 N N . PRO A 1 178 ? 26.741 -8.246 26.490 1.00 53.22 178 PRO A N 1
ATOM 1363 C CA . PRO A 1 178 ? 26.824 -7.425 27.687 1.00 53.22 178 PRO A CA 1
ATOM 1364 C C . PRO A 1 178 ? 27.571 -6.134 27.352 1.00 53.22 178 PRO A C 1
ATOM 1366 O O . PRO A 1 178 ? 28.778 -6.147 27.121 1.00 53.22 178 PRO A O 1
ATOM 1369 N N . VAL A 1 179 ? 26.857 -5.012 27.325 1.00 61.81 179 VAL A N 1
ATOM 1370 C CA . VAL A 1 179 ? 27.488 -3.696 27.412 1.00 61.81 179 VAL A CA 1
ATOM 1371 C C . VAL A 1 179 ? 27.671 -3.413 28.902 1.00 61.81 179 VAL A C 1
ATOM 1373 O O . VAL A 1 179 ? 26.703 -3.554 29.653 1.00 61.81 179 VAL A O 1
ATOM 1376 N N . PRO A 1 180 ? 28.877 -3.058 29.374 1.00 61.91 180 PRO A N 1
ATOM 1377 C CA . PRO A 1 180 ? 29.062 -2.665 30.763 1.00 61.91 180 PRO A CA 1
ATOM 1378 C C . PRO A 1 180 ? 28.198 -1.431 31.056 1.00 61.91 180 PRO A C 1
ATOM 1380 O O . PRO A 1 180 ? 28.461 -0.336 30.567 1.00 61.91 180 PRO A O 1
ATOM 1383 N N . ILE A 1 181 ? 27.133 -1.630 31.834 1.00 61.06 181 ILE A N 1
ATOM 1384 C CA . ILE A 1 181 ? 26.259 -0.557 32.306 1.00 61.06 181 ILE A CA 1
ATOM 1385 C C . ILE A 1 181 ? 26.969 0.107 33.484 1.00 61.06 181 ILE A C 1
ATOM 1387 O O . ILE A 1 181 ? 27.302 -0.562 34.466 1.00 61.06 181 ILE A O 1
ATOM 1391 N N . ALA A 1 182 ? 27.203 1.418 33.400 1.00 59.59 182 ALA A N 1
ATOM 1392 C CA . ALA A 1 182 ? 27.671 2.188 34.544 1.00 59.59 182 ALA A CA 1
ATOM 1393 C C . ALA A 1 182 ? 26.619 2.087 35.661 1.00 59.59 182 ALA A C 1
ATOM 1395 O O . ALA A 1 182 ? 25.482 2.528 35.495 1.00 59.59 182 ALA A O 1
ATOM 1396 N N . LYS A 1 183 ? 26.975 1.458 36.786 1.00 51.75 183 LYS A N 1
ATOM 1397 C CA . LYS A 1 183 ? 26.131 1.467 37.983 1.00 51.75 183 LYS A CA 1
ATOM 1398 C C . LYS A 1 183 ? 26.079 2.907 38.494 1.00 51.75 183 LYS A C 1
ATOM 1400 O O . LYS A 1 183 ? 27.131 3.481 38.764 1.00 51.75 183 LYS A O 1
ATOM 1405 N N . GLY A 1 184 ? 24.880 3.480 38.575 1.00 60.69 184 GLY A N 1
ATOM 1406 C CA . GLY A 1 184 ? 24.676 4.793 39.187 1.00 60.69 184 GLY A CA 1
ATOM 1407 C C . GLY A 1 184 ? 25.182 4.795 40.632 1.00 60.69 184 GLY A C 1
ATOM 1408 O O . GLY A 1 184 ? 24.987 3.805 41.343 1.00 60.69 184 GLY A O 1
ATOM 1409 N N . GLN A 1 185 ? 25.869 5.875 41.012 1.00 41.69 185 GLN A N 1
ATOM 1410 C CA . GLN A 1 185 ? 26.077 6.251 42.413 1.00 41.69 185 GLN A CA 1
ATOM 1411 C C . GLN A 1 185 ? 24.805 6.880 42.975 1.00 41.69 185 GLN A C 1
ATOM 1413 O O . GLN A 1 185 ? 24.095 7.546 42.185 1.00 41.69 185 GLN A O 1
#

Radius of gyration: 27.05 Å; Cα contacts (8 Å, |Δi|>4): 209; chains: 1; bounding box: 64×36×91 Å